Protein AF-A0A1F8MNW5-F1 (afdb_monomer)

Structure (mmCIF, N/CA/C/O backbone):
data_AF-A0A1F8MNW5-F1
#
_entry.id   AF-A0A1F8MNW5-F1
#
loop_
_atom_site.group_PDB
_atom_site.id
_atom_site.type_symbol
_atom_site.label_atom_id
_atom_site.label_alt_id
_atom_site.label_comp_id
_atom_site.label_asym_id
_atom_site.label_entity_id
_atom_site.label_seq_id
_atom_site.pdbx_PDB_ins_code
_atom_site.Cartn_x
_atom_site.Cartn_y
_atom_site.Cartn_z
_atom_site.occupancy
_atom_site.B_iso_or_equiv
_atom_site.auth_seq_id
_atom_site.auth_comp_id
_atom_site.auth_asym_id
_atom_site.auth_atom_id
_atom_site.pdbx_PDB_model_num
ATOM 1 N N . MET A 1 1 ? -1.582 20.948 -5.696 1.00 65.31 1 MET A N 1
ATOM 2 C CA . MET A 1 1 ? -1.689 20.991 -7.191 1.00 65.31 1 MET A CA 1
ATOM 3 C C . MET A 1 1 ? -1.897 19.571 -7.700 1.00 65.31 1 MET A C 1
ATOM 5 O O . MET A 1 1 ? -1.115 18.714 -7.323 1.00 65.31 1 MET A O 1
ATOM 9 N N . LYS A 1 2 ? -2.906 19.281 -8.537 1.00 85.94 2 LYS A N 1
ATOM 10 C CA . LYS A 1 2 ? -3.103 17.908 -9.048 1.00 85.94 2 LYS A CA 1
ATOM 11 C C . LYS A 1 2 ? -2.115 17.621 -10.188 1.00 85.94 2 LYS A C 1
ATOM 13 O O . LYS A 1 2 ? -2.108 18.361 -11.167 1.00 85.94 2 LYS A O 1
ATOM 18 N N . LEU A 1 3 ? -1.311 16.562 -10.068 1.00 95.12 3 LEU A N 1
ATOM 19 C CA . LEU A 1 3 ? -0.328 16.115 -11.078 1.00 95.12 3 LEU A CA 1
ATOM 20 C C . LEU A 1 3 ? -0.819 14.940 -11.934 1.00 95.12 3 LEU A C 1
ATOM 22 O O . LEU A 1 3 ? -0.305 14.699 -13.024 1.00 95.12 3 LEU A O 1
ATOM 26 N N . VAL A 1 4 ? -1.847 14.245 -11.462 1.00 93.62 4 VAL A N 1
ATOM 27 C CA . VAL A 1 4 ? -2.491 13.122 -12.145 1.00 93.62 4 VAL A CA 1
ATOM 28 C C . VAL A 1 4 ? -3.998 13.346 -12.236 1.00 93.62 4 VAL A C 1
ATOM 30 O O . VAL A 1 4 ? -4.555 14.272 -11.627 1.00 93.62 4 VAL A O 1
ATOM 33 N N . TYR A 1 5 ? -4.653 12.523 -13.041 1.00 90.81 5 TYR A N 1
ATOM 34 C CA . TYR A 1 5 ? -6.097 12.375 -13.067 1.00 90.81 5 TYR A CA 1
ATOM 35 C C . TYR A 1 5 ? -6.466 11.133 -12.262 1.00 90.81 5 TYR A C 1
ATOM 37 O O . TYR A 1 5 ? -6.054 10.028 -12.600 1.00 90.81 5 TYR A O 1
ATOM 45 N N . GLU A 1 6 ? -7.241 11.336 -11.207 1.00 89.81 6 GLU A N 1
ATOM 46 C CA . GLU A 1 6 ? -7.889 10.283 -10.431 1.00 89.81 6 GLU A CA 1
ATOM 47 C C . GLU A 1 6 ? -9.390 10.582 -10.430 1.00 89.81 6 GLU A C 1
ATOM 49 O O . GLU A 1 6 ? -9.777 11.757 -10.363 1.00 89.81 6 GLU A O 1
ATOM 54 N N . ASP A 1 7 ? -10.218 9.548 -10.569 1.00 85.75 7 ASP A N 1
ATOM 55 C CA . ASP A 1 7 ? -11.677 9.682 -10.481 1.00 85.75 7 ASP A CA 1
ATOM 56 C C . ASP A 1 7 ? -12.159 9.826 -9.025 1.00 85.75 7 ASP A C 1
ATOM 58 O O . ASP A 1 7 ? -11.360 9.894 -8.086 1.00 85.75 7 ASP A O 1
ATOM 62 N N . GLU A 1 8 ? -13.476 9.882 -8.806 1.00 84.44 8 GLU A N 1
ATOM 63 C CA . GLU A 1 8 ? -14.053 9.999 -7.462 1.00 84.44 8 GLU A CA 1
ATOM 64 C C . GLU A 1 8 ? -13.753 8.807 -6.535 1.00 84.44 8 GLU A C 1
ATOM 66 O O . GLU A 1 8 ? -13.985 8.883 -5.327 1.00 84.44 8 GLU A O 1
ATOM 71 N N . HIS A 1 9 ? -13.254 7.696 -7.076 1.00 80.94 9 HIS A N 1
ATOM 72 C CA . HIS A 1 9 ? -12.866 6.501 -6.331 1.00 80.94 9 HIS A CA 1
ATOM 73 C C . HIS A 1 9 ? -11.348 6.395 -6.139 1.00 80.94 9 HIS A C 1
ATOM 75 O O . HIS A 1 9 ? -10.866 5.438 -5.522 1.00 80.94 9 HIS A O 1
ATOM 81 N N . GLY A 1 10 ? -10.600 7.386 -6.627 1.00 84.31 10 GLY A N 1
ATOM 82 C CA . GLY A 1 10 ? -9.150 7.434 -6.540 1.00 84.31 10 GLY A CA 1
ATOM 83 C C . GLY A 1 10 ? -8.453 6.494 -7.515 1.00 84.31 10 GLY A C 1
ATOM 84 O O . GLY A 1 10 ? -7.280 6.194 -7.303 1.00 84.31 10 GLY A O 1
ATOM 85 N N . ALA A 1 11 ? -9.147 6.009 -8.550 1.00 83.50 11 ALA A N 1
ATOM 86 C CA . ALA A 1 11 ? -8.520 5.208 -9.590 1.00 83.50 11 ALA A CA 1
ATOM 87 C C . ALA A 1 11 ? -7.790 6.128 -10.570 1.00 83.50 11 ALA A C 1
ATOM 89 O O . ALA A 1 11 ? -8.351 7.102 -11.082 1.00 83.50 11 ALA A O 1
ATOM 90 N N . TYR A 1 12 ? -6.526 5.816 -10.839 1.00 87.38 12 TYR A N 1
ATOM 91 C CA . TYR A 1 12 ? -5.692 6.598 -11.740 1.00 87.38 12 TYR A CA 1
ATOM 92 C C . TYR A 1 12 ? -6.129 6.434 -13.201 1.00 87.38 12 TYR A C 1
ATOM 94 O O . TYR A 1 12 ? -6.392 5.335 -13.690 1.00 87.38 12 TYR A O 1
ATOM 102 N N . ARG A 1 13 ? -6.202 7.565 -13.905 1.00 86.31 13 ARG A N 1
ATOM 103 C CA . ARG A 1 13 ? -6.644 7.685 -15.303 1.00 86.31 13 ARG A CA 1
ATOM 104 C C . ARG A 1 13 ? -5.575 8.301 -16.215 1.00 86.31 13 ARG A C 1
ATOM 106 O O . ARG A 1 13 ? -5.850 8.532 -17.388 1.00 86.31 13 ARG A O 1
ATOM 113 N N . GLY A 1 14 ? -4.381 8.584 -15.691 1.00 90.12 14 GLY A N 1
ATOM 114 C CA . GLY A 1 14 ? -3.271 9.186 -16.434 1.00 90.12 14 GLY A CA 1
ATOM 115 C C . GLY A 1 14 ? -2.640 10.384 -15.720 1.00 90.12 14 GLY A C 1
ATOM 116 O O . GLY A 1 14 ? -3.088 10.826 -14.660 1.00 90.12 14 GLY A O 1
ATOM 117 N N . VAL A 1 15 ? -1.587 10.944 -16.311 1.00 94.31 15 VAL A N 1
ATOM 118 C CA . VAL A 1 15 ? -0.890 12.142 -15.806 1.00 94.31 15 VAL A CA 1
ATOM 119 C C . VAL A 1 15 ? -1.428 13.441 -16.419 1.00 94.31 15 VAL A C 1
ATOM 121 O O . VAL A 1 15 ? -2.002 13.441 -17.505 1.00 94.31 15 VAL A O 1
ATOM 124 N N . ARG A 1 16 ? -1.205 14.576 -15.747 1.00 95.56 16 ARG A N 1
ATOM 125 C CA . ARG A 1 16 ? -1.499 15.921 -16.275 1.00 95.56 16 ARG A CA 1
ATOM 126 C C . ARG A 1 16 ? -0.308 16.499 -17.037 1.00 95.56 16 ARG A C 1
ATOM 128 O O . ARG A 1 16 ? 0.841 16.153 -16.770 1.00 95.56 16 ARG A O 1
ATOM 135 N N . THR A 1 17 ? -0.574 17.475 -17.908 1.00 94.94 17 THR A N 1
ATOM 136 C CA . THR A 1 17 ? 0.458 18.203 -18.671 1.00 94.94 17 THR A CA 1
ATOM 137 C C . THR A 1 17 ? 1.554 18.789 -17.782 1.00 94.94 17 THR A C 1
ATOM 139 O O . THR A 1 17 ? 2.719 18.777 -18.160 1.00 94.94 17 THR A O 1
ATOM 142 N N . GLU A 1 18 ? 1.205 19.260 -16.582 1.00 96.00 18 GLU A N 1
ATOM 143 C CA . GLU A 1 18 ? 2.177 19.794 -15.622 1.00 96.00 18 GLU A CA 1
ATOM 144 C C . GLU A 1 18 ? 3.232 18.756 -15.217 1.00 96.00 18 GLU A C 1
ATOM 146 O O . GLU A 1 18 ? 4.423 19.054 -15.212 1.00 96.00 18 GLU A O 1
ATOM 151 N N . PHE A 1 19 ? 2.822 17.512 -14.961 1.00 96.38 19 PHE A N 1
ATOM 152 C CA . PHE A 1 19 ? 3.749 16.428 -14.639 1.00 96.38 19 PHE A CA 1
ATOM 153 C C . PHE A 1 19 ? 4.704 16.148 -15.813 1.00 96.38 19 PHE A C 1
ATOM 155 O O . PHE A 1 19 ? 5.916 16.023 -15.628 1.00 96.38 19 PHE A O 1
ATOM 162 N N . LEU A 1 20 ? 4.182 16.168 -17.044 1.00 96.56 20 LEU A N 1
ATOM 163 C CA . LEU A 1 20 ? 4.946 15.951 -18.281 1.00 96.56 20 LEU A CA 1
ATOM 164 C C . LEU A 1 20 ? 5.941 17.079 -18.624 1.00 96.56 20 LEU A C 1
ATOM 166 O O . LEU A 1 20 ? 6.821 16.907 -19.477 1.00 96.56 20 LEU A O 1
ATOM 170 N N . LYS A 1 21 ? 5.870 18.229 -17.940 1.00 95.06 21 LYS A N 1
ATOM 171 C CA . LYS A 1 21 ? 6.927 19.247 -18.032 1.00 95.06 21 LYS A CA 1
ATOM 172 C C . LYS A 1 21 ? 8.238 18.735 -17.439 1.00 95.06 21 LYS A C 1
ATOM 174 O O . LYS A 1 21 ? 9.291 18.981 -18.021 1.00 95.06 21 LYS A O 1
ATOM 179 N N . LYS A 1 22 ? 8.187 17.971 -16.341 1.00 95.94 22 LYS A N 1
ATOM 180 C CA . LYS A 1 22 ? 9.374 17.399 -15.675 1.00 95.94 22 LYS A CA 1
ATOM 181 C C . LYS A 1 22 ? 9.638 15.935 -16.017 1.00 95.94 22 LYS A C 1
ATOM 183 O O . LYS A 1 22 ? 10.769 15.491 -15.857 1.00 95.94 22 LYS A O 1
ATOM 188 N N . PHE A 1 23 ? 8.635 15.203 -16.492 1.00 97.62 23 PHE A N 1
ATOM 189 C CA . PHE A 1 23 ? 8.728 13.769 -16.763 1.00 97.62 23 PHE A CA 1
ATOM 190 C C . PHE A 1 23 ? 8.498 13.436 -18.237 1.00 97.62 23 PHE A C 1
ATOM 192 O O . PHE A 1 23 ? 7.798 14.145 -18.956 1.00 97.62 23 PHE A O 1
ATOM 199 N N . VAL A 1 24 ? 9.086 12.329 -18.680 1.00 97.19 24 VAL A N 1
ATOM 200 C CA . VAL A 1 24 ? 8.939 11.768 -20.023 1.00 97.19 24 VAL A CA 1
ATOM 201 C C . VAL A 1 24 ? 8.376 10.360 -19.899 1.00 97.19 24 VAL A C 1
ATOM 203 O O . VAL A 1 24 ? 8.868 9.559 -19.104 1.00 97.19 24 VAL A O 1
ATOM 206 N N . LEU A 1 25 ? 7.356 10.061 -20.701 1.00 97.12 25 LEU A N 1
ATOM 207 C CA . LEU A 1 25 ? 6.793 8.721 -20.809 1.00 97.12 25 LEU A CA 1
ATOM 208 C C . LEU A 1 25 ? 7.846 7.747 -21.362 1.00 97.12 25 LEU A C 1
ATOM 210 O O . LEU A 1 25 ? 8.494 8.032 -22.369 1.00 97.12 25 LEU A O 1
ATOM 214 N N . LYS A 1 26 ? 8.012 6.606 -20.696 1.00 96.12 26 LYS A N 1
ATOM 215 C CA . LYS A 1 26 ? 8.910 5.515 -21.100 1.00 96.12 26 LYS A CA 1
ATOM 216 C C . LYS A 1 26 ? 8.160 4.273 -21.549 1.00 96.12 26 LYS A C 1
ATOM 218 O O . LYS A 1 26 ? 8.645 3.574 -22.427 1.00 96.12 26 LYS A O 1
ATOM 223 N N . GLU A 1 27 ? 7.009 4.014 -20.945 1.00 94.38 27 GLU A N 1
ATOM 224 C CA . GLU A 1 27 ? 6.165 2.864 -21.247 1.00 94.38 27 GLU A CA 1
ATOM 225 C C . GLU A 1 27 ? 4.718 3.229 -20.933 1.00 94.38 27 GLU A C 1
ATOM 227 O O . GLU A 1 27 ? 4.453 3.836 -19.894 1.00 94.38 27 GLU A O 1
ATOM 232 N N . SER A 1 28 ? 3.797 2.863 -21.819 1.00 91.44 28 SER A N 1
ATOM 233 C CA . SER A 1 28 ? 2.359 2.975 -21.584 1.00 91.44 28 SER A CA 1
ATOM 234 C C . SER A 1 28 ? 1.685 1.776 -22.217 1.00 91.44 28 SER A C 1
ATOM 236 O O . SER A 1 28 ? 1.611 1.643 -23.439 1.00 91.44 28 SER A O 1
ATOM 238 N N . ASN A 1 29 ? 1.184 0.896 -21.360 1.00 86.94 29 ASN A N 1
ATOM 239 C CA . ASN A 1 29 ? 0.435 -0.268 -21.783 1.00 86.94 29 ASN A CA 1
ATOM 240 C C . ASN A 1 29 ? -0.802 -0.471 -20.884 1.00 86.94 29 ASN A C 1
ATOM 242 O O . ASN A 1 29 ? -1.035 0.271 -19.915 1.00 86.94 29 ASN A O 1
ATOM 246 N N . PRO A 1 30 ? -1.656 -1.459 -21.198 1.00 81.62 30 PRO A N 1
ATOM 247 C CA . PRO A 1 30 ? -2.862 -1.715 -20.421 1.00 81.62 30 PRO A CA 1
ATOM 248 C C . PRO A 1 30 ? -2.622 -2.115 -18.958 1.00 81.62 30 PRO A C 1
ATOM 250 O O . PRO A 1 30 ? -3.578 -2.080 -18.193 1.00 81.62 30 PRO A O 1
ATOM 253 N N . ASN A 1 31 ? -1.391 -2.454 -18.560 1.00 82.38 31 ASN A N 1
ATOM 254 C CA . ASN A 1 31 ? -1.056 -3.000 -17.240 1.00 82.38 31 ASN A CA 1
ATOM 255 C C . ASN A 1 31 ? -0.278 -2.016 -16.360 1.00 82.38 31 ASN A C 1
ATOM 257 O O . ASN A 1 31 ? -0.372 -2.081 -15.139 1.00 82.38 31 ASN A O 1
ATOM 261 N N . PHE A 1 32 ? 0.499 -1.105 -16.941 1.00 88.69 32 PHE A N 1
ATOM 262 C CA . PHE A 1 32 ? 1.210 -0.072 -16.189 1.00 88.69 32 PHE A CA 1
ATOM 263 C C . PHE A 1 32 ? 1.704 1.054 -17.099 1.00 88.69 32 PHE A C 1
ATOM 265 O O . PHE A 1 32 ? 1.786 0.907 -18.320 1.00 88.69 32 PHE A O 1
ATOM 272 N N . GLU A 1 33 ? 2.059 2.174 -16.476 1.00 92.94 33 GLU A N 1
ATOM 273 C CA . GLU A 1 33 ? 2.733 3.296 -17.121 1.00 92.94 33 GLU A CA 1
ATOM 274 C C . GLU A 1 33 ? 4.013 3.646 -16.358 1.00 92.94 33 GLU A C 1
ATOM 276 O O . GLU A 1 33 ? 4.044 3.608 -15.124 1.00 92.94 33 GLU A O 1
ATOM 281 N N . VAL A 1 34 ? 5.072 3.983 -17.095 1.00 95.75 34 VAL A N 1
ATOM 282 C CA . VAL A 1 34 ? 6.379 4.364 -16.546 1.00 95.75 34 VAL A CA 1
ATOM 283 C C . VAL A 1 34 ? 6.764 5.731 -17.067 1.00 95.75 34 VAL A C 1
ATOM 285 O O . VAL A 1 34 ? 6.771 5.974 -18.275 1.00 95.75 34 VAL A O 1
ATOM 288 N N . TYR A 1 35 ? 7.169 6.598 -16.150 1.00 97.38 35 TYR A N 1
ATOM 289 C CA . TYR A 1 35 ? 7.650 7.933 -16.450 1.00 97.38 35 TYR A CA 1
ATOM 290 C C . TYR A 1 35 ? 8.993 8.154 -15.768 1.00 97.38 35 TYR A C 1
ATOM 292 O O . TYR A 1 35 ? 9.122 7.947 -14.563 1.00 97.38 35 TYR A O 1
ATOM 300 N N . ASP A 1 36 ? 9.977 8.626 -16.524 1.00 97.06 36 ASP A N 1
ATOM 301 C CA . ASP A 1 36 ? 11.261 9.056 -15.973 1.00 97.06 36 ASP A CA 1
ATOM 302 C C . ASP A 1 36 ? 11.316 10.577 -15.927 1.00 97.06 36 ASP A C 1
ATOM 304 O O . ASP A 1 36 ? 10.907 11.252 -16.875 1.00 97.06 36 ASP A O 1
ATOM 308 N N . ALA A 1 37 ? 11.845 11.124 -14.839 1.00 96.62 37 ALA A N 1
ATOM 309 C CA . ALA A 1 37 ? 12.160 12.540 -14.777 1.00 96.62 37 ALA A CA 1
ATOM 310 C C . ALA A 1 37 ? 13.214 12.888 -15.838 1.00 96.62 37 ALA A C 1
ATOM 312 O O . ALA A 1 37 ? 14.096 12.087 -16.153 1.00 96.62 37 ALA A O 1
ATOM 313 N N . ARG A 1 38 ? 13.135 14.097 -16.397 1.00 95.19 38 ARG A N 1
ATOM 314 C CA . ARG A 1 38 ? 14.063 14.588 -17.431 1.00 95.19 38 ARG A CA 1
ATOM 315 C C . ARG A 1 38 ? 15.505 14.690 -16.937 1.00 95.19 38 ARG A C 1
ATOM 317 O O . ARG A 1 38 ? 16.422 14.557 -17.736 1.00 95.19 38 ARG A O 1
ATOM 324 N N . ASP A 1 39 ? 15.693 14.901 -15.639 1.00 92.88 39 ASP A N 1
ATOM 325 C CA . ASP A 1 39 ? 16.996 14.883 -14.966 1.00 92.88 39 ASP A CA 1
ATOM 326 C C . ASP A 1 39 ? 17.480 13.462 -14.617 1.00 92.88 39 ASP A C 1
ATOM 328 O O . ASP A 1 39 ? 18.552 13.291 -14.043 1.00 92.88 39 ASP A O 1
ATOM 332 N N . ASN A 1 40 ? 16.687 12.445 -14.969 1.00 90.69 40 ASN A N 1
ATOM 333 C CA . ASN A 1 40 ? 16.920 11.030 -14.722 1.00 90.69 40 ASN A CA 1
ATOM 334 C C . ASN A 1 40 ? 17.024 10.636 -13.236 1.00 90.69 40 ASN A C 1
ATOM 336 O O . ASN A 1 40 ? 17.480 9.532 -12.958 1.00 90.69 40 ASN A O 1
ATOM 340 N N . ASN A 1 41 ? 16.590 11.479 -12.288 1.00 92.88 41 ASN A N 1
ATOM 341 C CA . ASN A 1 41 ? 16.709 11.204 -10.845 1.00 92.88 41 ASN A CA 1
ATOM 342 C C . ASN A 1 41 ? 15.552 10.380 -10.275 1.00 92.88 41 ASN A C 1
ATOM 344 O O . ASN A 1 41 ? 15.714 9.637 -9.304 1.00 92.88 41 ASN A O 1
ATOM 348 N N . ASN A 1 42 ? 14.369 10.529 -10.866 1.00 96.12 42 ASN A N 1
ATOM 349 C CA . ASN A 1 42 ? 13.140 9.916 -10.386 1.00 96.12 42 ASN A CA 1
ATOM 350 C C . ASN A 1 42 ? 12.508 9.054 -11.471 1.00 96.12 42 ASN A C 1
ATOM 352 O O . ASN A 1 42 ? 12.514 9.409 -12.651 1.00 96.12 42 ASN A O 1
ATOM 356 N N . ARG A 1 43 ? 11.891 7.957 -11.042 1.00 97.25 43 ARG A N 1
ATOM 357 C CA . ARG A 1 43 ? 10.977 7.154 -11.846 1.00 97.25 43 ARG A CA 1
ATOM 358 C C . ARG A 1 43 ? 9.640 7.075 -11.130 1.00 97.25 43 ARG A C 1
ATOM 360 O O . ARG A 1 43 ? 9.601 6.760 -9.948 1.00 97.25 43 ARG A O 1
ATOM 367 N N . PHE A 1 44 ? 8.561 7.343 -11.848 1.00 96.81 44 PHE A N 1
ATOM 368 C CA . PHE A 1 44 ? 7.196 7.122 -11.391 1.00 96.81 44 PHE A CA 1
ATOM 369 C C . PHE A 1 44 ? 6.605 5.945 -12.167 1.00 96.81 44 PHE A C 1
ATOM 371 O O . PHE A 1 44 ? 6.662 5.926 -13.398 1.00 96.81 44 PHE A O 1
ATOM 378 N N . ILE A 1 45 ? 6.070 4.959 -11.448 1.00 94.75 45 ILE A N 1
ATOM 379 C CA . ILE A 1 45 ? 5.422 3.781 -12.023 1.00 94.75 45 ILE A CA 1
ATOM 380 C C . ILE A 1 45 ? 4.007 3.670 -11.461 1.00 94.75 45 ILE A C 1
ATOM 382 O O . ILE A 1 45 ? 3.831 3.383 -10.275 1.00 94.75 45 ILE A O 1
ATOM 386 N N . ALA A 1 46 ? 3.012 3.845 -12.327 1.00 91.38 46 ALA A N 1
ATOM 387 C CA . ALA A 1 46 ? 1.610 3.599 -12.013 1.00 91.38 46 ALA A CA 1
ATOM 388 C C . ALA A 1 46 ? 1.222 2.214 -12.531 1.00 91.38 46 ALA A C 1
ATOM 390 O O . ALA A 1 46 ? 1.046 2.013 -13.733 1.00 91.38 46 ALA A O 1
ATOM 391 N N . ALA A 1 47 ? 1.096 1.249 -11.628 1.00 86.75 47 ALA A N 1
ATOM 392 C CA . ALA A 1 47 ? 0.748 -0.122 -11.969 1.00 86.75 47 ALA A CA 1
ATOM 393 C C . ALA A 1 47 ? -0.765 -0.316 -11.862 1.00 86.75 47 ALA A C 1
ATOM 395 O O . ALA A 1 47 ? -1.323 -0.082 -10.791 1.00 86.75 47 ALA A O 1
ATOM 396 N N . LYS A 1 48 ? -1.422 -0.732 -12.952 1.00 77.69 48 LYS A N 1
ATOM 397 C CA . LYS A 1 48 ? -2.847 -1.109 -12.989 1.00 77.69 48 LYS A CA 1
ATOM 398 C C . LYS A 1 48 ? -2.978 -2.476 -12.314 1.00 77.69 48 LYS A C 1
ATOM 400 O O . LYS A 1 48 ? -3.078 -3.523 -12.949 1.00 77.69 48 LYS A O 1
ATOM 405 N N . CYS A 1 49 ? -2.855 -2.456 -10.996 1.00 63.59 49 CYS A N 1
ATOM 406 C CA . CYS A 1 49 ? -2.851 -3.616 -10.129 1.00 63.59 49 CYS A CA 1
ATOM 407 C C . CYS A 1 49 ? -4.268 -3.872 -9.644 1.00 63.59 49 CYS A C 1
ATOM 409 O O . CYS A 1 49 ? -4.789 -3.117 -8.825 1.00 63.59 49 CYS A O 1
ATOM 411 N N . SER A 1 50 ? -4.874 -4.970 -10.075 1.00 54.91 50 SER A N 1
ATOM 412 C CA . SER A 1 50 ? -6.142 -5.400 -9.504 1.00 54.91 50 SER A CA 1
ATOM 413 C C . SER A 1 50 ? -5.914 -6.665 -8.675 1.00 54.91 50 SER A C 1
ATOM 415 O O . SER A 1 50 ? -5.474 -7.697 -9.181 1.00 54.91 50 SER A O 1
ATOM 417 N N . ARG A 1 51 ? -6.195 -6.586 -7.361 1.00 54.03 51 ARG A N 1
ATOM 418 C CA . ARG A 1 51 ? -6.250 -7.757 -6.447 1.00 54.03 51 ARG A CA 1
ATOM 419 C C . ARG A 1 51 ? -7.446 -8.669 -6.755 1.00 54.03 51 ARG A C 1
ATOM 421 O O . ARG A 1 51 ? -7.649 -9.693 -6.109 1.00 54.03 51 ARG A O 1
ATOM 428 N N . ILE A 1 52 ? -8.256 -8.244 -7.711 1.00 57.06 52 ILE A N 1
ATOM 429 C CA . ILE A 1 52 ? -9.435 -8.878 -8.262 1.00 57.06 52 ILE A CA 1
ATOM 430 C C . ILE A 1 52 ? -9.138 -8.899 -9.759 1.00 57.06 52 ILE A C 1
ATOM 432 O O . ILE A 1 52 ? -8.859 -7.844 -10.289 1.00 57.06 52 ILE A O 1
ATOM 436 N N . PRO A 1 53 ? -9.096 -10.024 -10.470 1.00 52.09 53 PRO A N 1
ATOM 437 C CA . PRO A 1 53 ? -8.713 -9.972 -11.875 1.00 52.09 53 PRO A CA 1
ATOM 438 C C . PRO A 1 53 ? -9.676 -9.064 -12.659 1.00 52.09 53 PRO A C 1
ATOM 440 O O . PRO A 1 53 ? -10.860 -9.370 -12.757 1.00 52.09 53 PRO A O 1
ATOM 443 N N . ASP A 1 54 ? -9.139 -7.990 -13.245 1.00 52.25 54 ASP A N 1
ATOM 444 C CA . ASP A 1 54 ? -9.760 -7.238 -14.348 1.00 52.25 54 ASP A CA 1
ATOM 445 C C . ASP A 1 54 ? -9.651 -8.044 -15.669 1.00 52.25 54 ASP A C 1
ATOM 447 O O . ASP A 1 54 ? -9.981 -7.544 -16.744 1.00 52.25 54 ASP A O 1
ATOM 451 N N . ASP A 1 55 ? -9.178 -9.299 -15.590 1.00 53.12 55 ASP A N 1
ATOM 452 C CA . ASP A 1 55 ? -8.906 -10.249 -16.681 1.00 53.12 55 ASP A CA 1
ATOM 453 C C . ASP A 1 55 ? -10.167 -10.664 -17.479 1.00 53.12 55 ASP A C 1
ATOM 455 O O . ASP A 1 55 ? -10.131 -11.628 -18.245 1.00 53.12 55 ASP A O 1
ATOM 459 N N . GLU A 1 56 ? -11.298 -9.982 -17.305 1.00 48.84 56 GLU A N 1
ATOM 460 C CA . GLU A 1 56 ? -12.528 -10.249 -18.057 1.00 48.84 56 GLU A CA 1
ATOM 461 C C . GLU A 1 56 ? -12.442 -9.744 -19.509 1.00 48.84 56 GLU A C 1
ATOM 463 O O . GLU A 1 56 ? -13.167 -10.245 -20.366 1.00 48.84 56 GLU A O 1
ATOM 468 N N . ASP A 1 57 ? -11.493 -8.849 -19.824 1.00 56.34 57 ASP A N 1
ATOM 469 C CA 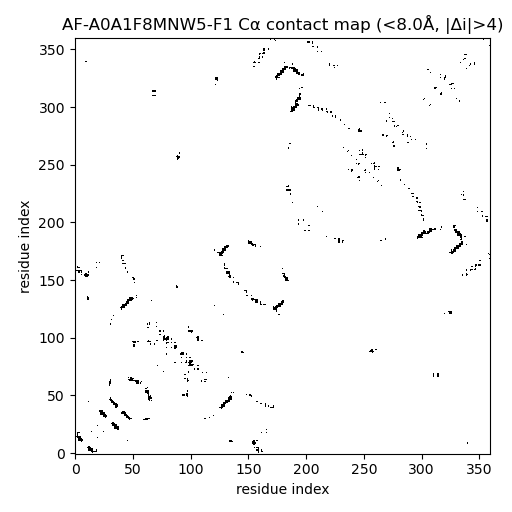. ASP A 1 57 ? -11.187 -8.425 -21.197 1.00 56.34 57 ASP A CA 1
ATOM 470 C C . ASP A 1 57 ? -9.790 -8.890 -21.654 1.00 56.34 57 ASP A C 1
ATOM 472 O O . ASP A 1 57 ? -8.834 -8.120 -21.802 1.00 56.34 57 ASP A O 1
ATOM 476 N N . LEU A 1 58 ? -9.678 -10.200 -21.902 1.00 56.81 58 LEU A N 1
ATOM 477 C CA . LEU A 1 58 ? -8.483 -10.815 -22.494 1.00 56.81 58 LEU A CA 1
ATOM 478 C C . LEU A 1 58 ? -8.152 -10.250 -23.890 1.00 56.81 58 LEU A C 1
ATOM 480 O O . LEU A 1 58 ? -6.997 -10.335 -24.315 1.00 56.81 58 LEU A O 1
ATOM 484 N N . ALA A 1 59 ? -9.135 -9.680 -24.601 1.00 57.19 59 ALA A N 1
ATOM 485 C CA . ALA A 1 59 ? -8.943 -9.079 -25.920 1.00 57.19 59 ALA A CA 1
ATOM 486 C C . ALA A 1 59 ? -8.216 -7.726 -25.827 1.00 57.19 59 ALA A C 1
ATOM 488 O O . ALA A 1 59 ? -7.379 -7.426 -26.677 1.00 57.19 59 ALA A O 1
ATOM 489 N N . ALA A 1 60 ? -8.444 -6.962 -24.755 1.00 60.81 60 ALA A N 1
ATOM 490 C CA . ALA A 1 60 ? -7.711 -5.734 -24.447 1.00 60.81 60 ALA A CA 1
ATOM 491 C C . ALA A 1 60 ? -6.308 -5.967 -23.848 1.00 60.81 60 ALA A C 1
ATOM 493 O O . ALA A 1 60 ? -5.586 -5.002 -23.587 1.00 60.81 60 ALA A O 1
ATOM 494 N N . GLY A 1 61 ? -5.904 -7.224 -23.615 1.00 58.84 61 GLY A N 1
ATOM 495 C CA . GLY A 1 61 ? -4.563 -7.572 -23.129 1.00 58.84 61 GLY A CA 1
ATOM 496 C C . GLY A 1 61 ? -4.263 -7.101 -21.703 1.00 58.84 61 GLY A C 1
ATOM 497 O O . GLY A 1 61 ? -3.093 -6.901 -21.363 1.00 58.84 61 GLY A O 1
ATOM 498 N N . ARG A 1 62 ? -5.305 -6.907 -20.885 1.00 67.19 62 ARG A N 1
ATOM 499 C CA . ARG A 1 62 ? -5.175 -6.570 -19.464 1.00 67.19 62 ARG A CA 1
ATOM 500 C C . ARG A 1 62 ? -4.877 -7.836 -18.672 1.00 67.19 62 ARG A C 1
ATOM 502 O O . ARG A 1 62 ? -5.662 -8.779 -18.675 1.00 67.19 62 ARG A O 1
ATOM 509 N N . TYR A 1 63 ? -3.729 -7.841 -18.016 1.00 71.00 63 TYR A N 1
ATOM 510 C CA . TYR A 1 63 ? -3.292 -8.880 -17.102 1.00 71.00 63 TYR A CA 1
ATOM 511 C C . TYR A 1 63 ? -2.980 -8.205 -15.773 1.00 71.00 63 TYR A C 1
ATOM 513 O O . TYR A 1 63 ? -2.099 -7.345 -15.709 1.00 71.00 63 TYR A O 1
ATOM 521 N N . GLY A 1 64 ? -3.701 -8.579 -14.716 1.00 64.25 64 GLY A N 1
ATOM 522 C CA . GLY A 1 64 ? -3.440 -8.023 -13.391 1.00 64.25 64 GLY A CA 1
ATOM 523 C C . GLY A 1 64 ? -1.974 -8.204 -12.973 1.00 64.25 64 GLY A C 1
ATOM 524 O O . GLY A 1 64 ? -1.394 -9.277 -13.137 1.00 64.25 64 GLY A O 1
ATOM 525 N N . ILE A 1 65 ? -1.376 -7.157 -12.403 1.00 69.50 65 ILE A N 1
ATOM 526 C CA . ILE A 1 65 ? -0.102 -7.238 -11.679 1.00 69.50 65 ILE A CA 1
ATOM 527 C C . ILE A 1 65 ? -0.429 -7.188 -10.186 1.00 69.50 65 ILE A C 1
ATOM 529 O O . ILE A 1 65 ? -1.143 -6.294 -9.741 1.00 69.50 65 ILE A O 1
ATOM 533 N N . ASP A 1 66 ? 0.086 -8.128 -9.391 1.00 71.38 66 ASP A N 1
ATOM 534 C CA . ASP A 1 66 ? 0.138 -7.956 -7.935 1.00 71.38 66 ASP A CA 1
ATOM 535 C C . ASP A 1 66 ? 1.563 -7.540 -7.555 1.00 71.38 66 ASP A C 1
ATOM 537 O O . ASP A 1 66 ? 2.491 -8.352 -7.562 1.00 71.38 66 ASP A O 1
ATOM 541 N N . PHE A 1 67 ? 1.712 -6.249 -7.240 1.00 67.00 67 PHE A N 1
ATOM 542 C CA . PHE A 1 67 ? 2.965 -5.582 -6.876 1.00 67.00 67 PHE A CA 1
ATOM 543 C C . PHE A 1 67 ? 3.711 -6.243 -5.695 1.00 67.00 67 PHE A C 1
ATOM 545 O O . PHE A 1 67 ? 4.908 -6.028 -5.508 1.00 67.00 67 PHE A O 1
ATOM 552 N N . ASN A 1 68 ? 3.030 -7.092 -4.920 1.00 71.81 68 ASN A N 1
ATOM 553 C CA . ASN A 1 68 ? 3.567 -7.750 -3.734 1.00 71.81 68 ASN A CA 1
ATOM 554 C C . ASN A 1 68 ? 3.685 -9.281 -3.887 1.00 71.81 68 ASN A C 1
ATOM 556 O O . ASN A 1 68 ? 3.646 -10.026 -2.891 1.00 71.81 68 ASN A O 1
ATOM 560 N N . ARG A 1 69 ? 3.820 -9.780 -5.126 1.00 75.62 69 ARG A N 1
ATOM 561 C CA . ARG A 1 69 ? 3.900 -11.221 -5.413 1.00 75.62 69 ARG A CA 1
ATOM 562 C C . ARG A 1 69 ? 5.054 -11.616 -6.323 1.00 75.62 69 ARG A C 1
ATOM 564 O O . ARG A 1 69 ? 5.324 -11.004 -7.352 1.00 75.62 69 ARG A O 1
ATOM 571 N N . ALA A 1 70 ? 5.687 -12.725 -5.940 1.00 79.00 70 ALA A N 1
ATOM 572 C CA . ALA A 1 70 ? 6.597 -13.458 -6.805 1.00 79.00 70 ALA A CA 1
ATOM 573 C C . ALA A 1 70 ? 5.855 -13.962 -8.043 1.00 79.00 70 ALA A C 1
ATOM 575 O O . ALA A 1 70 ? 4.692 -14.362 -7.952 1.00 79.00 70 ALA A O 1
ATOM 576 N N . LYS A 1 71 ? 6.568 -14.048 -9.164 1.00 86.00 71 LYS A N 1
ATOM 577 C CA . LYS A 1 71 ? 6.100 -14.802 -10.324 1.00 86.00 71 LYS A CA 1
ATOM 578 C C . LYS A 1 71 ? 5.955 -16.287 -9.937 1.00 86.00 71 LYS A C 1
ATOM 580 O O . LYS A 1 71 ? 6.967 -16.903 -9.591 1.00 86.00 71 LYS A O 1
ATOM 585 N N . PRO A 1 72 ? 4.753 -16.883 -9.997 1.00 85.50 72 PRO A N 1
ATOM 586 C CA . PRO A 1 72 ? 4.575 -18.300 -9.708 1.00 85.50 72 PRO A CA 1
ATOM 587 C C . PRO A 1 72 ? 5.107 -19.170 -10.849 1.00 85.50 72 PRO A C 1
ATOM 589 O O . PRO A 1 72 ? 5.291 -18.722 -11.986 1.00 85.50 72 PRO A O 1
ATOM 592 N N . THR A 1 73 ? 5.303 -20.452 -10.569 1.00 90.62 73 THR A N 1
ATOM 593 C CA . THR A 1 73 ? 5.517 -21.473 -11.597 1.00 90.62 73 THR A CA 1
ATOM 594 C C . THR A 1 73 ? 4.247 -21.691 -12.426 1.00 90.62 73 THR A C 1
ATOM 596 O O . THR A 1 73 ? 3.128 -21.409 -11.994 1.00 90.62 73 THR A O 1
ATOM 599 N N . PHE A 1 74 ? 4.397 -22.270 -13.620 1.00 92.19 74 PHE A N 1
ATOM 600 C CA . PHE A 1 74 ? 3.249 -22.632 -14.455 1.00 92.19 74 PHE A CA 1
ATOM 601 C C . PHE A 1 74 ? 2.279 -23.599 -13.748 1.00 92.19 74 PHE A C 1
ATOM 603 O O . PHE A 1 74 ? 1.065 -23.465 -13.871 1.00 92.19 74 PHE A O 1
ATOM 610 N N . GLN A 1 75 ? 2.798 -24.554 -12.969 1.00 92.44 75 GLN A N 1
ATOM 611 C CA . GLN A 1 75 ? 1.971 -25.522 -12.239 1.00 92.44 75 GLN A CA 1
ATOM 612 C C . GLN A 1 75 ? 1.149 -24.854 -11.130 1.00 92.44 75 GLN A C 1
ATOM 614 O O . GLN A 1 75 ? -0.013 -25.203 -10.930 1.00 92.44 75 GLN A O 1
ATOM 619 N N . GLU A 1 76 ? 1.726 -23.877 -10.430 1.00 89.12 76 GLU A N 1
ATOM 620 C CA . GLU A 1 76 ? 1.002 -23.065 -9.450 1.00 89.12 76 GLU A CA 1
ATOM 621 C C . GLU A 1 76 ? -0.085 -22.225 -10.123 1.00 89.12 76 GLU A C 1
ATOM 623 O O . GLU A 1 76 ? -1.227 -22.261 -9.678 1.00 89.12 76 GLU A O 1
ATOM 628 N N . ALA A 1 77 ? 0.223 -21.568 -11.246 1.00 88.00 77 ALA A N 1
ATOM 629 C CA . ALA A 1 77 ? -0.745 -20.791 -12.022 1.00 88.00 77 ALA A CA 1
ATOM 630 C C . ALA A 1 77 ? -1.953 -21.626 -12.500 1.00 88.00 77 ALA A C 1
ATOM 632 O O . ALA A 1 77 ? -3.097 -21.171 -12.401 1.00 88.00 77 ALA A O 1
ATOM 633 N N . LEU A 1 78 ? -1.721 -22.867 -12.954 1.00 88.44 78 LEU A N 1
ATOM 634 C CA . LEU A 1 78 ? -2.797 -23.808 -13.293 1.00 88.44 78 LEU A CA 1
ATOM 635 C C . LEU A 1 78 ? -3.650 -24.154 -12.066 1.00 88.44 78 LEU A C 1
ATOM 637 O O . LEU A 1 78 ? -4.880 -24.142 -12.131 1.00 88.44 78 LEU A O 1
ATOM 641 N N . ARG A 1 79 ? -3.010 -24.431 -10.922 1.00 86.25 79 ARG A N 1
ATOM 642 C CA . ARG A 1 79 ? -3.723 -24.710 -9.666 1.00 86.25 79 ARG A CA 1
ATOM 643 C C . ARG A 1 79 ? -4.563 -23.515 -9.232 1.00 86.25 79 ARG A C 1
ATOM 645 O O . ARG A 1 79 ? -5.715 -23.721 -8.862 1.00 86.25 79 ARG A O 1
ATOM 652 N N . TYR A 1 80 ? -4.028 -22.295 -9.333 1.00 82.94 80 TYR A N 1
ATOM 653 C CA . TYR A 1 80 ? -4.739 -21.047 -9.035 1.00 82.94 80 TYR A CA 1
ATOM 654 C C . TYR A 1 80 ? -6.050 -20.978 -9.810 1.00 82.94 80 TYR A C 1
ATOM 656 O O . TYR A 1 80 ? -7.087 -20.740 -9.197 1.00 82.94 80 TYR A O 1
ATOM 664 N N . LYS A 1 81 ? -6.029 -21.296 -11.114 1.00 78.31 81 LYS A N 1
ATOM 665 C CA . LYS A 1 81 ? -7.228 -21.309 -11.965 1.00 78.31 81 LYS A CA 1
ATOM 666 C C . LYS A 1 81 ? -8.288 -22.301 -11.488 1.00 78.31 81 LYS A C 1
ATOM 668 O O . LYS A 1 81 ? -9.458 -21.934 -11.414 1.00 78.31 81 LYS A O 1
ATOM 673 N N . VAL A 1 82 ? -7.887 -23.524 -11.138 1.00 80.62 82 VAL A N 1
ATOM 674 C CA . VAL A 1 82 ? -8.813 -24.568 -10.657 1.00 80.62 82 VAL A CA 1
ATOM 675 C C . VAL A 1 82 ? -9.464 -24.166 -9.338 1.00 80.62 82 VAL A C 1
ATOM 677 O O . VAL A 1 82 ? -10.651 -24.412 -9.127 1.00 80.62 82 VAL A O 1
ATOM 680 N N . VAL A 1 83 ? -8.701 -23.537 -8.443 1.00 73.94 83 VAL A N 1
ATOM 681 C CA . VAL A 1 83 ? -9.208 -23.189 -7.117 1.00 73.94 83 VAL A CA 1
ATOM 682 C C . VAL A 1 83 ? -9.911 -21.841 -7.062 1.00 73.94 83 VAL A C 1
ATOM 684 O O . VAL A 1 83 ? -10.453 -21.555 -6.007 1.00 73.94 83 VAL A O 1
ATOM 687 N N . LEU A 1 84 ? -9.956 -21.031 -8.133 1.00 69.38 84 LEU A N 1
ATOM 688 C CA . LEU A 1 84 ? -10.538 -19.675 -8.116 1.00 69.38 84 LEU A CA 1
ATOM 689 C C . LEU A 1 84 ? -11.891 -19.554 -7.383 1.00 69.38 84 LEU A C 1
ATOM 691 O O . LEU A 1 84 ? -12.022 -18.622 -6.589 1.00 69.38 84 LEU A O 1
ATOM 695 N N . PRO A 1 85 ? -12.857 -20.485 -7.537 1.00 64.94 85 PRO A N 1
ATOM 696 C CA . PRO A 1 85 ? -14.113 -20.417 -6.784 1.00 64.94 85 PRO A CA 1
ATOM 697 C C . PRO A 1 85 ? -13.928 -20.486 -5.257 1.00 64.94 85 PRO A C 1
ATOM 699 O O . PRO A 1 85 ? -14.683 -19.874 -4.515 1.00 64.94 85 PRO A O 1
ATOM 702 N N . ARG A 1 86 ? -12.900 -21.202 -4.783 1.00 64.38 86 ARG A N 1
ATOM 703 C CA . ARG A 1 86 ? -12.522 -21.337 -3.361 1.00 64.38 86 ARG A CA 1
ATOM 704 C C . ARG A 1 86 ? -11.370 -20.407 -2.962 1.00 64.38 86 ARG A C 1
ATOM 706 O O . ARG A 1 86 ? -11.106 -20.207 -1.782 1.00 64.38 86 ARG A O 1
ATOM 713 N N . ALA A 1 87 ? -10.668 -19.829 -3.936 1.00 63.41 87 ALA A N 1
ATOM 714 C CA . ALA A 1 87 ? -9.527 -18.948 -3.730 1.00 63.41 87 ALA A CA 1
ATOM 715 C C . ALA A 1 87 ? -9.928 -17.705 -2.941 1.00 63.41 87 ALA A C 1
ATOM 717 O O . ALA A 1 87 ? -9.141 -17.205 -2.152 1.00 63.41 87 ALA A O 1
ATOM 718 N N . LEU A 1 88 ? -11.166 -17.243 -3.107 1.00 62.50 88 LEU A N 1
ATOM 719 C CA . LEU A 1 88 ? -11.695 -16.083 -2.401 1.00 62.50 88 LEU A CA 1
ATOM 720 C C . LEU A 1 88 ? -11.952 -16.338 -0.901 1.00 62.50 88 LEU A C 1
ATOM 722 O O . LEU A 1 88 ? -11.973 -15.398 -0.113 1.00 62.50 88 LEU A O 1
ATOM 726 N N . GLU A 1 89 ? -12.020 -17.598 -0.462 1.00 66.19 89 GLU A N 1
ATOM 727 C CA . GLU A 1 89 ? -12.028 -17.963 0.966 1.00 66.19 89 GLU A CA 1
ATOM 728 C C . GLU A 1 89 ? -10.613 -17.941 1.577 1.00 66.19 89 GLU A C 1
ATOM 730 O O . GLU A 1 89 ? -10.431 -18.075 2.797 1.00 66.19 89 GLU A O 1
ATOM 735 N N . SER A 1 90 ? -9.577 -17.763 0.748 1.00 71.06 90 SER A N 1
ATOM 736 C CA . SER A 1 90 ? -8.191 -17.747 1.190 1.00 71.06 90 SER A CA 1
ATOM 737 C C . SER A 1 90 ? -7.359 -16.622 0.596 1.00 71.06 90 SER A C 1
ATOM 739 O O . SER A 1 90 ? -6.998 -16.613 -0.575 1.00 71.06 90 SER A O 1
ATOM 741 N N . LEU A 1 91 ? -6.937 -15.700 1.466 1.00 68.19 91 LEU A N 1
ATOM 742 C CA . LEU A 1 91 ? -6.169 -14.517 1.068 1.00 68.19 91 LEU A CA 1
ATOM 743 C C . LEU A 1 91 ? -4.883 -14.859 0.300 1.00 68.19 91 LEU A C 1
ATOM 745 O O . LEU A 1 91 ? -4.458 -14.090 -0.558 1.00 68.19 91 LEU A O 1
ATOM 749 N N . GLN A 1 92 ? -4.275 -16.015 0.586 1.00 69.44 92 GLN A N 1
ATOM 750 C CA . GLN A 1 92 ? -3.118 -16.490 -0.169 1.00 69.44 92 GLN A CA 1
ATOM 751 C C . GLN A 1 92 ? -3.452 -16.658 -1.653 1.00 69.44 92 GLN A C 1
ATOM 753 O O . GLN A 1 92 ? -2.636 -16.303 -2.493 1.00 69.44 92 GLN A O 1
ATOM 758 N N . TRP A 1 93 ? -4.633 -17.172 -1.988 1.00 68.06 93 TRP A N 1
ATOM 759 C CA . TRP A 1 93 ? -5.027 -17.415 -3.373 1.00 68.06 93 TRP A CA 1
ATOM 760 C C . TRP A 1 93 ? -5.644 -16.176 -4.028 1.00 68.06 93 TRP A C 1
ATOM 762 O O . TRP A 1 93 ? -5.382 -15.974 -5.208 1.00 68.06 93 TRP A O 1
ATOM 772 N N . ILE A 1 94 ? -6.348 -15.308 -3.281 1.00 66.69 94 ILE A N 1
ATOM 773 C CA . ILE A 1 94 ? -6.850 -14.005 -3.783 1.00 66.69 94 ILE A CA 1
ATOM 774 C C . ILE A 1 94 ? -5.725 -13.208 -4.438 1.00 66.69 94 ILE A C 1
ATOM 776 O O . ILE A 1 94 ? -5.808 -12.813 -5.594 1.00 66.69 94 ILE A O 1
ATOM 780 N N . SER A 1 95 ? -4.622 -13.027 -3.719 1.00 67.19 95 SER A N 1
ATOM 781 C CA . SER A 1 95 ? -3.487 -12.271 -4.244 1.00 67.19 95 SER A CA 1
ATOM 782 C C . SER A 1 95 ? -2.759 -12.968 -5.401 1.00 67.19 95 SER A C 1
ATOM 784 O O . SER A 1 95 ? -1.936 -12.372 -6.076 1.00 67.19 95 SER A O 1
ATOM 786 N N . ASN A 1 96 ? -3.027 -14.251 -5.629 1.00 71.12 96 ASN A N 1
ATOM 787 C CA . ASN A 1 96 ? -2.445 -15.017 -6.725 1.00 71.12 96 ASN A CA 1
ATOM 788 C C . ASN A 1 96 ? -3.385 -15.121 -7.939 1.00 71.12 96 ASN A C 1
ATOM 790 O O . ASN A 1 96 ? -3.002 -15.693 -8.960 1.00 71.12 96 ASN A O 1
ATOM 794 N N . MET A 1 97 ? -4.594 -14.549 -7.863 1.00 70.88 97 MET A N 1
ATOM 795 C CA . MET A 1 97 ? -5.565 -14.577 -8.962 1.00 70.88 97 MET A CA 1
ATOM 796 C C . MET A 1 97 ? -5.039 -13.892 -10.223 1.00 70.88 97 MET A C 1
ATOM 798 O O . MET A 1 97 ? -5.282 -14.396 -11.315 1.00 70.88 97 MET A O 1
ATOM 802 N N . ALA A 1 98 ? -4.248 -12.826 -10.069 1.00 72.62 98 ALA A N 1
ATOM 803 C CA . ALA A 1 98 ? -3.556 -12.138 -11.161 1.00 72.62 98 ALA A CA 1
ATOM 804 C C . ALA A 1 98 ? -2.746 -13.100 -12.057 1.00 72.62 98 ALA A C 1
ATOM 806 O O . ALA A 1 98 ? -2.647 -12.915 -13.267 1.00 72.62 98 ALA A O 1
ATOM 807 N N . PHE A 1 99 ? -2.236 -14.195 -11.483 1.00 78.06 99 PHE A N 1
ATOM 808 C CA . PHE A 1 99 ? -1.468 -15.220 -12.189 1.00 78.06 99 PHE A CA 1
ATOM 809 C C . PHE A 1 99 ? -2.227 -16.509 -12.489 1.00 78.06 99 PHE A C 1
ATOM 811 O O . PHE A 1 99 ? -1.647 -17.423 -13.075 1.00 78.06 99 PHE A O 1
ATOM 818 N N . ALA A 1 100 ? -3.499 -16.619 -12.106 1.00 81.50 100 ALA A N 1
ATOM 819 C CA . ALA A 1 100 ? -4.294 -17.791 -12.442 1.00 81.50 100 ALA A CA 1
ATOM 820 C C . ALA A 1 100 ? -4.395 -17.926 -13.963 1.00 81.50 100 ALA A C 1
ATOM 822 O O . ALA A 1 100 ? -4.863 -17.008 -14.627 1.00 81.50 100 ALA A O 1
ATOM 823 N N . ALA A 1 101 ? -3.957 -19.059 -14.509 1.00 85.00 101 ALA A N 1
ATOM 824 C CA . ALA A 1 101 ? -3.924 -19.285 -15.949 1.00 85.00 101 ALA A CA 1
ATOM 825 C C . ALA A 1 101 ? -4.517 -20.651 -16.288 1.00 85.00 101 ALA A C 1
ATOM 827 O O . ALA A 1 101 ? -4.253 -21.629 -15.594 1.00 85.00 101 ALA A O 1
ATOM 828 N N . ALA A 1 102 ? -5.311 -20.731 -17.356 1.00 86.31 102 ALA A N 1
ATOM 829 C CA . ALA A 1 102 ? -5.857 -21.992 -17.861 1.00 86.31 102 ALA A CA 1
ATOM 830 C C . ALA A 1 102 ? -4.900 -22.695 -18.836 1.00 86.31 102 ALA A C 1
ATOM 832 O O . ALA A 1 102 ? -4.981 -23.906 -19.030 1.00 86.31 102 ALA A O 1
ATOM 833 N N . THR A 1 103 ? -3.994 -21.940 -19.463 1.00 89.06 103 THR A N 1
ATOM 834 C CA . THR A 1 103 ? -3.092 -22.447 -20.503 1.00 89.06 103 THR A CA 1
ATOM 835 C C . THR A 1 103 ? -1.664 -21.948 -20.314 1.00 89.06 103 THR A C 1
ATOM 837 O O . THR A 1 103 ? -1.410 -20.933 -19.662 1.00 89.06 103 THR A O 1
ATOM 840 N N . ARG A 1 104 ? -0.704 -22.641 -20.940 1.00 92.56 104 ARG A N 1
ATOM 841 C CA . ARG A 1 104 ? 0.698 -22.198 -20.970 1.00 92.56 104 ARG A CA 1
ATOM 842 C C . ARG A 1 104 ? 0.863 -20.857 -21.680 1.00 92.56 104 ARG A C 1
ATOM 844 O O . ARG A 1 104 ? 1.692 -20.055 -21.268 1.00 92.56 104 ARG A O 1
ATOM 851 N N . GLN A 1 105 ? 0.071 -20.612 -22.722 1.00 91.00 105 GLN A N 1
ATOM 852 C CA . GLN A 1 105 ? 0.105 -19.357 -23.466 1.00 91.00 105 GLN A CA 1
ATOM 853 C C . GLN A 1 105 ? -0.319 -18.176 -22.586 1.00 91.00 105 GLN A C 1
ATOM 855 O O . GLN A 1 105 ? 0.387 -17.172 -22.544 1.00 91.00 105 GLN A O 1
ATOM 860 N N . GLU A 1 106 ? -1.422 -18.311 -21.846 1.00 86.19 106 GLU A N 1
ATOM 861 C CA . GLU A 1 106 ? -1.882 -17.290 -20.897 1.00 86.19 106 GLU A CA 1
ATOM 862 C C . GLU A 1 106 ? -0.837 -17.041 -19.800 1.00 86.19 106 GLU A C 1
ATOM 864 O O . GLU A 1 106 ? -0.475 -15.894 -19.543 1.00 86.19 106 GLU A O 1
ATOM 869 N N . TYR A 1 107 ? -0.277 -18.110 -19.221 1.00 88.88 107 TYR A N 1
ATOM 870 C CA . TYR A 1 107 ? 0.796 -18.002 -18.232 1.00 88.88 107 TYR A CA 1
ATOM 871 C C . TYR A 1 107 ? 2.018 -17.252 -18.772 1.00 88.88 107 TYR A C 1
ATOM 873 O O . TYR A 1 107 ? 2.553 -16.384 -18.084 1.00 88.88 107 TYR A O 1
ATOM 881 N N . ASN A 1 108 ? 2.462 -17.566 -19.993 1.00 90.62 108 ASN A N 1
ATOM 882 C CA . ASN A 1 108 ? 3.613 -16.903 -20.601 1.00 90.62 108 ASN A CA 1
ATOM 883 C C . ASN A 1 108 ? 3.340 -15.401 -20.795 1.00 90.62 108 ASN A C 1
ATOM 885 O O . ASN A 1 108 ? 4.207 -14.595 -20.483 1.00 90.62 108 ASN A O 1
ATOM 889 N N . ARG A 1 109 ? 2.131 -15.011 -21.230 1.00 87.00 109 ARG A N 1
ATOM 890 C CA . ARG A 1 109 ? 1.755 -13.592 -21.377 1.00 87.00 109 ARG A CA 1
ATOM 891 C C . ARG A 1 109 ? 1.758 -12.853 -20.035 1.00 87.00 109 ARG A C 1
ATOM 893 O O . ARG A 1 109 ? 2.405 -11.816 -19.922 1.00 87.00 109 ARG A O 1
ATOM 900 N N . LYS A 1 110 ? 1.117 -13.422 -19.007 1.00 86.06 110 LYS A N 1
ATOM 901 C CA . LYS A 1 110 ? 1.119 -12.882 -17.632 1.00 86.06 110 LYS A CA 1
ATOM 902 C C . LYS A 1 110 ? 2.539 -12.769 -17.067 1.00 86.06 110 LYS A C 1
ATOM 904 O O . LYS A 1 110 ? 2.901 -11.764 -16.462 1.00 86.06 110 LYS A O 1
ATOM 909 N N . SER A 1 111 ? 3.368 -13.778 -17.326 1.00 88.25 111 SER A N 1
ATOM 910 C CA . SER A 1 111 ? 4.778 -13.792 -16.927 1.00 88.25 111 SER A CA 1
ATOM 911 C C . SER A 1 111 ? 5.580 -12.684 -17.606 1.00 88.25 111 SER A C 1
ATOM 913 O O . SER A 1 111 ? 6.316 -11.987 -16.916 1.00 88.25 111 SER A O 1
ATOM 915 N N . SER A 1 112 ? 5.406 -12.470 -18.914 1.00 89.19 112 SER A N 1
ATOM 916 C CA . SER A 1 112 ? 6.090 -11.388 -19.632 1.00 89.19 112 SER A CA 1
ATOM 917 C C . SER A 1 112 ? 5.678 -10.004 -19.135 1.00 89.19 112 SER A C 1
ATOM 919 O O . SER A 1 112 ? 6.530 -9.128 -19.032 1.00 89.19 112 SER A O 1
ATOM 921 N N . VAL A 1 113 ? 4.405 -9.799 -18.775 1.00 87.19 113 VAL A N 1
ATOM 922 C CA . VAL A 1 113 ? 3.949 -8.535 -18.168 1.00 87.19 113 VAL A CA 1
ATOM 923 C C . VAL A 1 113 ? 4.637 -8.290 -16.825 1.00 87.19 113 VAL A C 1
ATOM 925 O O . VAL A 1 113 ? 5.131 -7.191 -16.587 1.00 87.19 113 VAL A O 1
ATOM 928 N N . TRP A 1 114 ? 4.723 -9.310 -15.969 1.00 88.06 114 TRP A N 1
ATOM 929 C CA . TRP A 1 114 ? 5.417 -9.210 -14.681 1.00 88.06 114 TRP A CA 1
ATOM 930 C C . TRP A 1 114 ? 6.912 -8.944 -14.844 1.00 88.06 114 TRP A C 1
ATOM 932 O O . TRP A 1 114 ? 7.455 -8.068 -14.179 1.00 88.06 114 TRP A O 1
ATOM 942 N N . GLU A 1 115 ? 7.579 -9.665 -15.746 1.00 89.50 115 GLU A N 1
ATOM 943 C CA . GLU A 1 115 ? 9.006 -9.468 -16.026 1.00 89.50 115 GLU A CA 1
ATOM 944 C C . GLU A 1 115 ? 9.272 -8.065 -16.568 1.00 89.50 115 GLU A C 1
ATOM 946 O O . GLU A 1 115 ? 10.174 -7.384 -16.084 1.00 89.50 115 GLU A O 1
ATOM 951 N N . SER A 1 116 ? 8.446 -7.606 -17.512 1.00 90.75 116 SER A N 1
ATOM 952 C CA . SER A 1 116 ? 8.522 -6.251 -18.055 1.00 90.75 116 SER A CA 1
ATOM 953 C C . SER A 1 116 ? 8.334 -5.206 -16.954 1.00 90.75 116 SER A C 1
ATOM 955 O O . SER A 1 116 ? 9.193 -4.344 -16.784 1.00 90.75 116 SER A O 1
ATOM 957 N N . PHE A 1 117 ? 7.290 -5.330 -16.132 1.00 90.44 117 PHE A N 1
ATOM 958 C CA . PHE A 1 117 ? 7.035 -4.433 -15.007 1.00 90.44 117 PHE A CA 1
ATOM 959 C C . PHE A 1 117 ? 8.229 -4.334 -14.046 1.00 90.44 117 PHE A C 1
ATOM 961 O O . PHE A 1 117 ? 8.735 -3.242 -13.775 1.00 90.44 117 PHE A O 1
ATOM 968 N N . TYR A 1 118 ? 8.724 -5.476 -13.566 1.00 89.75 118 TYR A N 1
ATOM 969 C CA . TYR A 1 118 ? 9.826 -5.506 -12.611 1.00 89.75 118 TYR A CA 1
ATOM 970 C C . TYR A 1 118 ? 11.163 -5.097 -13.231 1.00 89.75 118 TYR A C 1
ATOM 972 O O . TYR A 1 118 ? 12.017 -4.607 -12.500 1.00 89.75 118 TYR A O 1
ATOM 980 N N . SER A 1 119 ? 11.343 -5.185 -14.552 1.00 91.12 119 SER A N 1
ATOM 981 C CA . SER A 1 119 ? 12.544 -4.657 -15.218 1.00 91.12 119 SER A CA 1
ATOM 982 C C . SER A 1 119 ? 12.693 -3.133 -15.066 1.00 91.12 119 SER A C 1
ATOM 984 O O . SER A 1 119 ? 13.804 -2.609 -15.034 1.00 91.12 119 SER A O 1
ATOM 986 N N . TYR A 1 120 ? 11.591 -2.395 -14.876 1.00 92.81 120 TYR A N 1
ATOM 987 C CA . TYR A 1 120 ? 11.652 -0.964 -14.564 1.00 92.81 120 TYR A CA 1
ATOM 988 C C . TYR A 1 120 ? 12.015 -0.677 -13.102 1.00 92.81 120 TYR A C 1
ATOM 990 O O . TYR A 1 120 ? 12.442 0.441 -12.790 1.00 92.81 120 TYR A O 1
ATOM 998 N N . ILE A 1 121 ? 11.891 -1.667 -12.220 1.00 91.25 121 ILE A N 1
ATOM 999 C CA . ILE A 1 121 ? 12.258 -1.580 -10.805 1.00 91.25 121 ILE A CA 1
ATOM 1000 C C . ILE A 1 121 ? 13.706 -2.046 -10.618 1.00 91.25 121 ILE A C 1
ATOM 1002 O O . ILE A 1 121 ? 14.530 -1.303 -10.084 1.00 91.25 121 ILE A O 1
ATOM 1006 N N . TRP A 1 122 ? 14.042 -3.221 -11.145 1.00 88.19 122 TRP A N 1
ATOM 1007 C CA . TRP A 1 122 ? 15.372 -3.824 -11.116 1.00 88.19 122 TRP A CA 1
ATOM 1008 C C . TRP A 1 122 ? 16.217 -3.288 -12.270 1.00 88.19 122 TRP A C 1
ATOM 1010 O O . TRP A 1 122 ? 16.123 -3.750 -13.402 1.00 88.19 122 TRP A O 1
ATOM 1020 N N . GLY A 1 123 ? 17.042 -2.287 -11.989 1.00 81.50 123 GLY A N 1
ATOM 1021 C CA . GLY A 1 123 ? 17.901 -1.662 -12.989 1.00 81.50 123 GLY A CA 1
ATOM 1022 C C . GLY A 1 123 ? 19.180 -1.146 -12.352 1.00 81.50 123 GLY A C 1
ATOM 1023 O O . GLY A 1 123 ? 19.290 -1.091 -11.134 1.00 81.50 123 GLY A O 1
ATOM 1024 N N . SER A 1 124 ? 20.152 -0.759 -13.170 1.00 78.56 124 SER A N 1
ATOM 1025 C CA . SER A 1 124 ? 21.459 -0.299 -12.685 1.00 78.56 124 SER A CA 1
ATOM 1026 C C . SER A 1 124 ? 21.548 1.218 -12.487 1.00 78.56 124 SER A C 1
ATOM 1028 O O . SER A 1 124 ? 22.446 1.701 -11.804 1.00 78.56 124 SER A O 1
ATOM 1030 N N . GLU A 1 125 ? 20.628 1.995 -13.063 1.00 88.62 125 GLU A N 1
ATOM 1031 C CA . GLU A 1 125 ? 20.661 3.457 -12.955 1.00 88.62 125 GLU A CA 1
ATOM 1032 C C . GLU A 1 125 ? 20.288 3.932 -11.543 1.00 88.62 125 GLU A C 1
ATOM 1034 O O . GLU A 1 125 ? 19.294 3.480 -10.966 1.00 88.62 125 GLU A O 1
ATOM 1039 N N . LEU A 1 126 ? 21.037 4.892 -10.997 1.00 91.19 126 LEU A N 1
ATOM 1040 C CA . LEU A 1 126 ? 20.716 5.508 -9.709 1.00 91.19 126 LEU A CA 1
ATOM 1041 C C . LEU A 1 126 ? 19.442 6.346 -9.835 1.00 91.19 126 LEU A C 1
ATOM 1043 O O . LEU A 1 126 ? 19.439 7.377 -10.504 1.00 91.19 126 LEU A O 1
ATOM 1047 N N . LYS A 1 127 ? 18.357 5.879 -9.212 1.00 93.56 127 LYS A N 1
ATOM 1048 C CA . LYS A 1 127 ? 17.031 6.507 -9.260 1.00 93.56 127 LYS A CA 1
ATOM 1049 C C . LYS A 1 127 ? 16.241 6.243 -7.990 1.00 93.56 127 LYS A C 1
ATOM 1051 O O . LYS A 1 127 ? 16.280 5.134 -7.456 1.00 93.56 127 LYS A O 1
ATOM 1056 N N . ILE A 1 128 ? 15.435 7.217 -7.579 1.00 96.25 128 ILE A N 1
ATOM 1057 C CA . ILE A 1 128 ? 14.327 6.962 -6.655 1.00 96.25 128 ILE A CA 1
ATOM 1058 C C . ILE A 1 128 ? 13.118 6.517 -7.477 1.00 96.25 128 ILE A C 1
ATOM 1060 O O . ILE A 1 128 ? 12.706 7.201 -8.415 1.00 96.25 128 ILE A O 1
ATOM 1064 N N . ILE A 1 129 ? 12.583 5.345 -7.158 1.00 96.12 129 ILE A N 1
ATOM 1065 C CA . ILE A 1 129 ? 11.508 4.689 -7.896 1.00 96.12 129 ILE A CA 1
ATOM 1066 C C . ILE A 1 129 ? 10.253 4.741 -7.035 1.00 96.12 129 ILE A C 1
ATOM 1068 O O . ILE A 1 129 ? 10.127 4.015 -6.051 1.00 96.12 129 ILE A O 1
ATOM 1072 N N . TRP A 1 130 ? 9.323 5.597 -7.430 1.00 96.06 130 TRP A N 1
ATOM 1073 C CA . TRP A 1 130 ? 8.013 5.761 -6.822 1.00 96.06 130 TRP A CA 1
ATOM 1074 C C . TRP A 1 130 ? 7.047 4.811 -7.510 1.00 96.06 130 TRP A C 1
ATOM 1076 O O . TRP A 1 130 ? 6.699 5.021 -8.675 1.00 96.06 130 TRP A O 1
ATOM 1086 N N . VAL A 1 131 ? 6.642 3.753 -6.815 1.00 93.12 131 VAL A N 1
ATOM 1087 C CA . VAL A 1 131 ? 5.725 2.760 -7.367 1.00 93.12 131 VAL A CA 1
ATOM 1088 C C . VAL A 1 131 ? 4.405 2.805 -6.633 1.00 93.12 131 VAL A C 1
ATOM 1090 O O . VAL A 1 131 ? 4.345 2.896 -5.409 1.00 93.12 131 VAL A O 1
ATOM 1093 N N . THR A 1 132 ? 3.327 2.728 -7.393 1.00 89.94 132 THR A N 1
ATOM 1094 C CA . THR A 1 132 ? 1.990 2.713 -6.834 1.00 89.94 132 THR A CA 1
ATOM 1095 C C . THR A 1 132 ? 1.127 1.701 -7.574 1.00 89.94 132 THR A C 1
ATOM 1097 O O . THR A 1 132 ? 0.975 1.800 -8.798 1.00 89.94 132 THR A O 1
ATOM 1100 N N . PRO A 1 133 ? 0.562 0.700 -6.879 1.00 80.31 133 PRO A N 1
ATOM 1101 C CA . PRO A 1 133 ? -0.622 0.057 -7.399 1.00 80.31 133 PRO A CA 1
ATOM 1102 C C . PRO A 1 133 ? -1.763 1.067 -7.390 1.00 80.31 133 PRO A C 1
ATOM 1104 O O . PRO A 1 133 ? -2.007 1.765 -6.406 1.00 80.31 133 PRO A O 1
ATOM 1107 N N . HIS A 1 134 ? -2.492 1.089 -8.486 1.00 68.06 134 HIS A N 1
ATOM 1108 C CA . HIS A 1 134 ? -3.857 1.565 -8.516 1.00 68.06 134 HIS A CA 1
ATOM 1109 C C . HIS A 1 134 ? -4.682 0.436 -9.100 1.00 68.06 134 HIS A C 1
ATOM 1111 O O . HIS A 1 134 ? -4.275 -0.217 -10.063 1.00 68.06 134 HIS A O 1
ATOM 1117 N N . SER A 1 135 ? -5.847 0.193 -8.528 1.00 56.91 135 SER A N 1
ATOM 1118 C CA . SER A 1 135 ? -6.820 -0.608 -9.248 1.00 56.91 135 SER A CA 1
ATOM 1119 C C . SER A 1 135 ? -7.342 0.216 -10.413 1.00 56.91 135 SER A C 1
ATOM 1121 O O . SER A 1 135 ? -7.601 1.415 -10.260 1.00 56.91 135 SER A O 1
ATOM 1123 N N . GLY A 1 136 ? -7.573 -0.431 -11.550 1.00 55.34 136 GLY A N 1
ATOM 1124 C CA . GLY A 1 136 ? -8.543 0.092 -12.498 1.00 55.34 136 GLY A CA 1
ATOM 1125 C C . GLY A 1 136 ? -9.910 0.296 -11.831 1.00 55.34 136 GLY A C 1
ATOM 1126 O O . GLY A 1 136 ? -10.110 0.042 -10.641 1.00 55.34 136 GLY A O 1
ATOM 1127 N N . ASP A 1 137 ? -10.868 0.783 -12.607 1.00 53.69 137 ASP A N 1
ATOM 1128 C CA . ASP A 1 137 ? -12.249 0.933 -12.159 1.00 53.69 137 ASP A CA 1
ATOM 1129 C C . ASP A 1 137 ? -12.822 -0.417 -11.692 1.00 53.69 137 ASP A C 1
ATOM 1131 O O . ASP A 1 137 ? -13.156 -1.275 -12.513 1.00 53.69 137 ASP A O 1
ATOM 1135 N N . VAL A 1 138 ? -12.928 -0.630 -10.376 1.00 56.56 138 VAL A N 1
ATOM 1136 C CA . VAL A 1 138 ? -13.558 -1.839 -9.830 1.00 56.56 138 VAL A CA 1
ATOM 1137 C C . VAL A 1 138 ? -15.066 -1.646 -9.859 1.00 56.56 138 VAL A C 1
ATOM 1139 O O . VAL A 1 138 ? -15.723 -1.364 -8.855 1.00 56.56 138 VAL A O 1
ATOM 1142 N N . THR A 1 139 ? -15.608 -1.840 -11.057 1.00 60.25 139 THR A N 1
ATOM 1143 C CA . THR A 1 139 ? -17.044 -1.972 -11.317 1.00 60.25 139 THR A CA 1
ATOM 1144 C C . THR A 1 139 ? -17.591 -3.327 -10.868 1.00 60.25 139 THR A C 1
ATOM 1146 O O . THR A 1 139 ? -18.804 -3.533 -10.914 1.00 60.25 139 THR A O 1
ATOM 1149 N N . ARG A 1 140 ? -16.725 -4.240 -10.388 1.00 67.88 140 ARG A N 1
ATOM 1150 C CA . ARG A 1 140 ? -17.126 -5.567 -9.909 1.00 67.88 140 ARG A CA 1
ATOM 1151 C C . ARG A 1 140 ? -18.267 -5.450 -8.885 1.00 67.88 140 ARG A C 1
ATOM 1153 O O . ARG A 1 140 ? -18.070 -4.844 -7.824 1.00 67.88 140 ARG A O 1
ATOM 1160 N N . PRO A 1 141 ? -19.429 -6.070 -9.153 1.00 71.19 141 PRO A N 1
ATOM 1161 C CA . PRO A 1 141 ? -20.514 -6.146 -8.189 1.00 71.19 141 PRO A CA 1
ATOM 1162 C C . PRO A 1 141 ? -20.105 -6.945 -6.939 1.00 71.19 141 PRO A C 1
ATOM 1164 O O . PRO A 1 141 ? -19.336 -7.902 -7.048 1.00 71.19 141 PRO A O 1
ATOM 1167 N N . PRO A 1 142 ? -20.619 -6.593 -5.748 1.00 78.31 142 PRO A N 1
ATOM 1168 C CA . PRO A 1 142 ? -20.538 -7.447 -4.565 1.00 78.31 142 PRO A CA 1
ATOM 1169 C C . PRO A 1 142 ? -21.061 -8.867 -4.813 1.00 78.31 142 PRO A C 1
ATOM 1171 O O . PRO A 1 142 ? -22.096 -9.036 -5.455 1.00 78.31 142 PRO A O 1
ATOM 1174 N N . ASP A 1 143 ? -20.405 -9.867 -4.224 1.00 73.62 143 ASP A N 1
ATOM 1175 C CA . ASP A 1 143 ? -20.859 -11.263 -4.210 1.00 73.62 143 ASP A CA 1
ATOM 1176 C C . ASP A 1 143 ? -20.568 -11.940 -2.848 1.00 73.62 143 ASP A C 1
ATOM 1178 O O . ASP A 1 143 ? -20.008 -11.319 -1.940 1.00 73.62 143 ASP A O 1
ATOM 1182 N N . ASP A 1 144 ? -20.962 -13.208 -2.684 1.00 68.19 144 ASP A N 1
ATOM 1183 C CA . ASP A 1 144 ? -20.793 -13.974 -1.431 1.00 68.19 144 ASP A CA 1
ATOM 1184 C C . ASP A 1 144 ? -19.322 -14.220 -1.039 1.00 68.19 144 ASP A C 1
ATOM 1186 O O . ASP A 1 144 ? -19.010 -14.615 0.091 1.00 68.19 144 ASP A O 1
ATOM 1190 N N . LEU A 1 145 ? -18.397 -14.003 -1.969 1.00 67.69 145 LEU A N 1
ATOM 1191 C CA . LEU A 1 145 ? -16.973 -14.245 -1.795 1.00 67.69 145 LEU A CA 1
ATOM 1192 C C . LEU A 1 145 ? -16.215 -12.934 -1.542 1.00 67.69 145 LEU A C 1
ATOM 1194 O O . LEU A 1 145 ? -15.292 -12.888 -0.729 1.00 67.69 145 LEU A O 1
ATOM 1198 N N . LEU A 1 146 ? -16.640 -11.854 -2.191 1.00 74.31 146 LEU A N 1
ATOM 1199 C CA . LEU A 1 146 ? -16.106 -10.511 -2.068 1.00 74.31 146 LEU A CA 1
ATOM 1200 C C . LEU A 1 146 ? -17.260 -9.509 -1.901 1.00 74.31 146 LEU A C 1
ATOM 1202 O O . LEU A 1 146 ? -17.610 -8.787 -2.834 1.00 74.31 146 LEU A O 1
ATOM 1206 N N . PRO A 1 147 ? -17.846 -9.408 -0.697 1.00 78.19 147 PRO A N 1
ATOM 1207 C CA . PRO A 1 147 ? -19.024 -8.569 -0.463 1.00 78.19 147 PRO A CA 1
ATOM 1208 C C . PRO A 1 147 ? -18.723 -7.070 -0.577 1.00 78.19 147 PRO A C 1
ATOM 1210 O O . PRO A 1 147 ? -19.631 -6.259 -0.747 1.00 78.19 147 PRO A O 1
ATOM 1213 N N . TYR A 1 148 ? -17.451 -6.678 -0.457 1.00 81.94 148 TYR A N 1
ATOM 1214 C CA . TYR A 1 148 ? -17.029 -5.278 -0.446 1.00 81.94 148 TYR A CA 1
ATOM 1215 C C . TYR A 1 148 ? -15.785 -5.063 -1.329 1.00 81.94 148 TYR A C 1
ATOM 1217 O O . TYR A 1 148 ? -14.718 -4.726 -0.811 1.00 81.94 148 TYR A O 1
ATOM 1225 N N . PRO A 1 149 ? -15.890 -5.240 -2.661 1.00 75.62 149 PRO A N 1
ATOM 1226 C CA . PRO A 1 149 ? -14.747 -5.226 -3.583 1.00 75.62 149 PRO A CA 1
ATOM 1227 C C . PRO A 1 149 ? -13.983 -3.896 -3.568 1.00 75.62 149 PRO A C 1
ATOM 1229 O O . PRO A 1 149 ? -12.755 -3.890 -3.545 1.00 75.62 149 PRO A O 1
ATOM 1232 N N . LYS A 1 150 ? -14.693 -2.770 -3.413 1.00 76.50 150 LYS A N 1
ATOM 1233 C CA . LYS A 1 150 ? -14.105 -1.424 -3.252 1.00 76.50 150 LYS A CA 1
ATOM 1234 C C . LYS A 1 150 ? -13.199 -1.267 -2.018 1.00 76.50 150 LYS A C 1
ATOM 1236 O O . LYS A 1 150 ? -12.482 -0.282 -1.901 1.00 76.50 150 LYS A O 1
ATOM 1241 N N . THR A 1 151 ? -13.210 -2.222 -1.085 1.00 76.56 151 THR A N 1
ATOM 1242 C CA . THR A 1 151 ? -12.306 -2.218 0.079 1.00 76.56 151 THR A CA 1
ATOM 1243 C C . THR A 1 151 ? -10.965 -2.906 -0.184 1.00 76.56 151 THR A C 1
ATOM 1245 O O . THR A 1 151 ? -10.082 -2.874 0.668 1.00 76.56 151 THR A O 1
ATOM 1248 N N . HIS A 1 152 ? -10.808 -3.531 -1.352 1.00 73.25 152 HIS A N 1
ATOM 1249 C CA . HIS A 1 152 ? -9.615 -4.287 -1.743 1.00 73.25 152 HIS A CA 1
ATOM 1250 C C . HIS A 1 152 ? -8.736 -3.558 -2.755 1.00 73.25 152 HIS A C 1
ATOM 1252 O O . HIS A 1 152 ? -7.769 -4.137 -3.247 1.00 73.25 152 HIS A O 1
ATOM 1258 N N . ILE A 1 153 ? -9.074 -2.310 -3.055 1.00 76.38 153 ILE A N 1
ATOM 1259 C CA . ILE A 1 153 ? -8.360 -1.499 -4.025 1.00 76.38 153 ILE A CA 1
ATOM 1260 C C . ILE A 1 153 ? -7.447 -0.492 -3.360 1.00 76.38 153 ILE A C 1
ATOM 1262 O O . ILE A 1 153 ? -7.776 0.016 -2.290 1.00 76.38 153 ILE A O 1
ATOM 1266 N N . ASP A 1 154 ? -6.348 -0.179 -4.032 1.00 82.88 154 ASP A N 1
ATOM 1267 C CA . ASP A 1 154 ? -5.514 0.967 -3.712 1.00 82.88 154 ASP A CA 1
ATOM 1268 C C . ASP A 1 154 ? -6.086 2.204 -4.450 1.00 82.88 154 ASP A C 1
ATOM 1270 O O . ASP A 1 154 ? -6.280 2.161 -5.665 1.00 82.88 154 ASP A O 1
ATOM 1274 N N . SER A 1 155 ? -6.419 3.267 -3.707 1.00 85.31 155 SER A N 1
ATOM 1275 C CA . SER A 1 155 ? -7.065 4.505 -4.173 1.00 85.31 155 SER A CA 1
ATOM 1276 C C . SER A 1 155 ? -6.238 5.727 -3.770 1.00 85.31 155 SER A C 1
ATOM 1278 O O . SER A 1 155 ? -5.753 5.786 -2.641 1.00 85.31 155 SER A O 1
ATOM 1280 N N . PHE A 1 156 ? -6.157 6.737 -4.641 1.00 90.25 156 PHE A N 1
ATOM 1281 C CA . PHE A 1 156 ? -5.477 8.026 -4.392 1.00 90.25 156 PHE A CA 1
ATOM 1282 C C . PHE A 1 156 ? -3.952 7.932 -4.180 1.00 90.25 156 PHE A C 1
ATOM 1284 O O . PHE A 1 156 ? -3.275 8.913 -3.864 1.00 90.25 156 PHE A O 1
ATOM 1291 N N . THR A 1 157 ? -3.382 6.741 -4.346 1.00 92.06 157 THR A N 1
ATOM 1292 C CA . THR A 1 157 ? -1.957 6.458 -4.161 1.00 92.06 157 THR A CA 1
ATOM 1293 C C . THR A 1 157 ? -1.110 7.054 -5.286 1.00 92.06 157 THR A C 1
ATOM 1295 O O . THR A 1 157 ? 0.016 7.495 -5.040 1.00 92.06 157 THR A O 1
ATOM 1298 N N . ALA A 1 158 ? -1.658 7.148 -6.504 1.00 92.44 158 ALA A N 1
ATOM 1299 C CA . ALA A 1 158 ? -0.967 7.723 -7.651 1.00 92.44 158 ALA A CA 1
ATOM 1300 C C . ALA A 1 158 ? -0.783 9.233 -7.527 1.00 92.44 158 ALA A C 1
ATOM 1302 O O . ALA A 1 158 ? 0.285 9.739 -7.875 1.00 92.44 158 ALA A O 1
ATOM 1303 N N . GLY A 1 159 ? -1.776 9.943 -6.983 1.00 93.88 159 GLY A N 1
ATOM 1304 C CA . GLY A 1 159 ? -1.671 11.366 -6.674 1.00 93.88 159 GLY A CA 1
ATOM 1305 C C . GLY A 1 159 ? -0.486 11.681 -5.769 1.00 93.88 159 GLY A C 1
ATOM 1306 O O . GLY A 1 159 ? 0.349 12.525 -6.108 1.00 93.88 159 GLY A O 1
ATOM 1307 N N . VAL A 1 160 ? -0.366 10.956 -4.657 1.00 95.00 160 VAL A N 1
ATOM 1308 C CA . VAL A 1 160 ? 0.733 11.141 -3.702 1.00 95.00 160 VAL A CA 1
ATOM 1309 C C . VAL A 1 160 ? 2.072 10.691 -4.276 1.00 95.00 160 VAL A C 1
ATOM 1311 O O . VAL A 1 160 ? 3.044 11.437 -4.193 1.00 95.00 160 VAL A O 1
ATOM 1314 N N . ALA A 1 161 ? 2.143 9.522 -4.916 1.00 95.50 161 ALA A N 1
ATOM 1315 C CA . ALA A 1 161 ? 3.380 9.048 -5.536 1.00 95.50 161 ALA A CA 1
ATOM 1316 C C . ALA A 1 161 ? 3.902 10.023 -6.610 1.00 95.50 161 ALA A C 1
ATOM 1318 O O . ALA A 1 161 ? 5.106 10.282 -6.677 1.00 95.50 161 ALA A O 1
ATOM 1319 N N . ALA A 1 162 ? 3.009 10.617 -7.410 1.00 96.00 162 ALA A N 1
ATOM 1320 C CA . ALA A 1 162 ? 3.370 11.640 -8.385 1.00 96.00 162 ALA A CA 1
ATOM 1321 C C . ALA A 1 162 ? 3.851 12.941 -7.722 1.00 96.00 162 ALA A C 1
ATOM 1323 O O . ALA A 1 162 ? 4.816 13.532 -8.204 1.00 96.00 162 ALA A O 1
ATOM 1324 N N . LEU A 1 163 ? 3.229 13.376 -6.617 1.00 96.56 163 LEU A N 1
ATOM 1325 C CA . LEU A 1 163 ? 3.699 14.524 -5.827 1.00 96.56 163 LEU A CA 1
ATOM 1326 C C . LEU A 1 163 ? 5.105 14.286 -5.276 1.00 96.56 163 LEU A C 1
ATOM 1328 O O . LEU A 1 163 ? 5.975 15.136 -5.464 1.00 96.56 163 LEU A O 1
ATOM 1332 N N . CYS A 1 164 ? 5.358 13.118 -4.682 1.00 96.88 164 CYS A N 1
ATOM 1333 C CA . CYS A 1 164 ? 6.688 12.740 -4.210 1.00 96.88 164 CYS A CA 1
ATOM 1334 C C . CYS A 1 164 ? 7.713 12.764 -5.351 1.00 96.88 164 CYS A C 1
ATOM 1336 O O . CYS A 1 164 ? 8.752 13.412 -5.241 1.00 96.88 164 CYS A O 1
ATOM 1338 N N . ALA A 1 165 ? 7.399 12.127 -6.482 1.00 96.44 165 ALA A N 1
ATOM 1339 C CA . ALA A 1 165 ? 8.281 12.107 -7.645 1.00 96.44 165 ALA A CA 1
ATOM 1340 C C . ALA A 1 165 ? 8.579 13.515 -8.184 1.00 96.44 165 ALA A C 1
ATOM 1342 O O . ALA A 1 165 ? 9.717 13.816 -8.535 1.00 96.44 165 ALA A O 1
ATOM 1343 N N . PHE A 1 166 ? 7.570 14.385 -8.238 1.00 96.00 166 PHE A N 1
ATOM 1344 C CA . PHE A 1 166 ? 7.682 15.734 -8.793 1.00 96.00 166 PHE A CA 1
ATOM 1345 C C . PHE A 1 166 ? 8.412 16.727 -7.881 1.00 96.00 166 PHE A C 1
ATOM 1347 O O . PHE A 1 166 ? 9.044 17.666 -8.385 1.00 96.00 166 PHE A O 1
ATOM 1354 N N . ASN A 1 167 ? 8.315 16.525 -6.565 1.00 95.56 167 ASN A N 1
ATOM 1355 C CA . ASN A 1 167 ? 8.912 17.383 -5.542 1.00 95.56 167 ASN A CA 1
ATOM 1356 C C . ASN A 1 167 ? 10.273 16.871 -5.037 1.00 95.56 167 ASN A C 1
ATOM 1358 O O . ASN A 1 167 ? 11.005 17.634 -4.407 1.00 95.56 167 ASN A O 1
ATOM 1362 N N . ASN A 1 168 ? 10.658 15.621 -5.326 1.00 94.31 168 ASN A N 1
ATOM 1363 C CA . ASN A 1 168 ? 11.990 15.112 -4.998 1.00 94.31 168 ASN A CA 1
ATOM 1364 C C . ASN A 1 168 ? 13.054 15.704 -5.936 1.00 94.31 168 ASN A C 1
ATOM 1366 O O . ASN A 1 168 ? 13.343 15.153 -6.998 1.00 94.31 168 ASN A O 1
ATOM 1370 N N . ASN A 1 169 ? 13.664 16.810 -5.512 1.00 86.69 169 ASN A N 1
ATOM 1371 C CA . ASN A 1 169 ? 14.712 17.502 -6.270 1.00 86.69 169 ASN A CA 1
ATOM 1372 C C . ASN A 1 169 ? 16.133 16.982 -5.973 1.00 86.69 169 ASN A C 1
ATOM 1374 O O . ASN A 1 169 ? 17.093 17.428 -6.600 1.00 86.69 169 ASN A O 1
ATOM 1378 N N . ASN A 1 170 ? 16.291 16.063 -5.016 1.00 85.50 170 ASN A N 1
ATOM 1379 C CA . ASN A 1 170 ? 17.601 15.535 -4.646 1.00 85.50 170 ASN A CA 1
ATOM 1380 C C . ASN A 1 170 ? 18.071 14.511 -5.680 1.00 85.50 170 ASN A C 1
ATOM 1382 O O . ASN A 1 170 ? 17.332 13.586 -6.037 1.00 85.50 170 ASN A O 1
ATOM 1386 N N . LYS A 1 171 ? 19.328 14.648 -6.116 1.00 86.94 171 LYS A N 1
ATOM 1387 C CA . LYS A 1 171 ? 19.970 13.668 -6.992 1.00 86.94 171 LYS A CA 1
ATOM 1388 C C . LYS A 1 171 ? 19.989 12.306 -6.304 1.00 86.94 171 LYS A C 1
ATOM 1390 O O . LYS A 1 171 ? 20.381 12.201 -5.144 1.00 86.94 171 LYS A O 1
ATOM 1395 N N . ALA A 1 172 ? 19.583 11.263 -7.019 1.00 87.38 172 ALA A N 1
ATOM 1396 C CA . ALA A 1 172 ? 19.615 9.916 -6.471 1.00 87.38 172 ALA A CA 1
ATOM 1397 C C . ALA A 1 172 ? 21.073 9.457 -6.299 1.00 87.38 172 ALA A C 1
ATOM 1399 O O . ALA A 1 172 ? 21.785 9.246 -7.279 1.00 87.38 172 ALA A O 1
ATOM 1400 N N . ALA A 1 173 ? 21.519 9.295 -5.051 1.00 88.50 173 ALA A N 1
ATOM 1401 C CA . ALA A 1 173 ? 22.811 8.675 -4.734 1.00 88.50 173 ALA A CA 1
ATOM 1402 C C . ALA A 1 173 ? 22.734 7.139 -4.755 1.00 88.50 173 ALA A C 1
ATOM 1404 O O . ALA A 1 173 ? 23.729 6.446 -4.947 1.00 88.50 173 ALA A O 1
ATOM 1405 N N . LYS A 1 174 ? 21.527 6.607 -4.552 1.00 90.06 174 LYS A N 1
ATOM 1406 C CA . LYS A 1 174 ? 21.214 5.187 -4.398 1.00 90.06 174 LYS A CA 1
ATOM 1407 C C . LYS A 1 174 ? 19.962 4.867 -5.205 1.00 90.06 174 LYS A C 1
ATOM 1409 O O . LYS A 1 174 ? 19.115 5.736 -5.421 1.00 90.06 174 LYS A O 1
ATOM 1414 N N . ARG A 1 175 ? 19.821 3.610 -5.629 1.00 91.94 175 ARG A N 1
ATOM 1415 C CA . ARG A 1 175 ? 18.587 3.132 -6.256 1.00 91.94 175 ARG A CA 1
ATOM 1416 C C . ARG A 1 175 ? 17.617 2.643 -5.185 1.00 91.94 175 ARG A C 1
ATOM 1418 O O . ARG A 1 175 ? 17.860 1.603 -4.580 1.00 91.94 175 ARG A O 1
ATOM 1425 N N . VAL A 1 176 ? 16.546 3.385 -4.928 1.00 92.75 176 VAL A N 1
ATOM 1426 C CA . VAL A 1 176 ? 15.598 3.080 -3.842 1.00 92.75 176 VAL A CA 1
ATOM 1427 C C . VAL A 1 176 ? 14.199 2.912 -4.409 1.00 92.75 176 VAL A C 1
ATOM 1429 O O . VAL A 1 176 ? 13.740 3.761 -5.168 1.00 92.75 176 VAL A O 1
ATOM 1432 N N . MET A 1 177 ? 13.518 1.833 -4.030 1.00 93.19 177 MET A N 1
ATOM 1433 C CA . MET A 1 177 ? 12.110 1.615 -4.359 1.00 93.19 177 MET A CA 1
ATOM 1434 C C . MET A 1 177 ? 11.227 2.061 -3.195 1.00 93.19 177 MET A C 1
ATOM 1436 O O . MET A 1 177 ? 11.417 1.608 -2.072 1.00 93.19 177 MET A O 1
ATOM 1440 N N . ILE A 1 178 ? 10.233 2.902 -3.457 1.00 93.75 178 ILE A N 1
ATOM 1441 C CA . ILE A 1 178 ? 9.225 3.293 -2.471 1.00 93.75 178 ILE A CA 1
ATOM 1442 C C . ILE A 1 178 ? 7.856 2.972 -3.054 1.00 93.75 178 ILE A C 1
ATOM 1444 O O . ILE A 1 178 ? 7.442 3.556 -4.056 1.00 93.75 178 ILE A O 1
ATOM 1448 N N . ALA A 1 179 ? 7.176 2.019 -2.428 1.00 92.00 179 ALA A N 1
ATOM 1449 C CA . ALA A 1 179 ? 5.850 1.570 -2.808 1.00 92.00 179 ALA A CA 1
ATOM 1450 C C . ALA A 1 179 ? 4.784 2.221 -1.932 1.00 92.00 179 ALA A C 1
ATOM 1452 O O . ALA A 1 179 ? 4.906 2.160 -0.713 1.00 92.00 179 ALA A O 1
ATOM 1453 N N . ILE A 1 180 ? 3.748 2.815 -2.528 1.00 91.69 180 ILE A N 1
ATOM 1454 C CA . ILE A 1 180 ? 2.670 3.493 -1.791 1.00 91.69 180 ILE A CA 1
ATOM 1455 C C . ILE A 1 180 ? 1.335 2.784 -2.035 1.00 91.69 180 ILE A C 1
ATOM 1457 O O . ILE A 1 180 ? 0.826 2.767 -3.157 1.00 91.69 180 ILE A O 1
ATOM 1461 N N . HIS A 1 181 ? 0.771 2.248 -0.956 1.00 88.94 181 HIS A N 1
ATOM 1462 C CA . HIS A 1 181 ? -0.473 1.494 -0.856 1.00 88.94 181 HIS A CA 1
ATOM 1463 C C . HIS A 1 181 ? -1.492 2.205 0.045 1.00 88.94 181 HIS A C 1
ATOM 1465 O O . HIS A 1 181 ? -1.156 3.103 0.818 1.00 88.94 181 HIS A O 1
ATOM 1471 N N . SER A 1 182 ? -2.755 1.792 -0.051 1.00 86.44 182 SER A N 1
ATOM 1472 C CA . SER A 1 182 ? -3.870 2.388 0.683 1.00 86.44 182 SER A CA 1
ATOM 1473 C C . SER A 1 182 ? -4.947 1.371 1.082 1.00 86.44 182 SER A C 1
ATOM 1475 O O . SER A 1 182 ? -5.952 1.168 0.392 1.00 86.44 182 SER A O 1
ATOM 1477 N N . PRO A 1 183 ? -4.787 0.698 2.226 1.00 77.38 183 PRO A N 1
ATOM 1478 C CA . PRO A 1 183 ? -5.773 -0.264 2.686 1.00 77.38 183 PRO A CA 1
ATOM 1479 C C . PRO A 1 183 ? -7.013 0.455 3.252 1.00 77.38 183 PRO A C 1
ATOM 1481 O O . PRO A 1 183 ? -6.920 1.503 3.884 1.00 77.38 183 PRO A O 1
ATOM 1484 N N . ASN A 1 184 ? -8.208 -0.122 3.062 1.00 70.19 184 ASN A N 1
ATOM 1485 C CA . ASN A 1 184 ? -9.461 0.444 3.602 1.00 70.19 184 ASN A CA 1
ATOM 1486 C C . ASN A 1 184 ? -9.624 0.288 5.123 1.00 70.19 184 ASN A C 1
ATOM 1488 O O . ASN A 1 184 ? -10.443 0.981 5.718 1.00 70.19 184 ASN A O 1
ATOM 1492 N N . LEU A 1 185 ? -8.933 -0.672 5.739 1.00 73.06 185 LEU A N 1
ATOM 1493 C CA . LEU A 1 185 ? -8.987 -0.923 7.181 1.00 73.06 185 LEU A CA 1
ATOM 1494 C C . LEU A 1 185 ? -7.642 -0.544 7.771 1.00 73.06 185 LEU A C 1
ATOM 1496 O O . LEU A 1 185 ? -6.750 -1.385 7.852 1.00 73.06 185 LEU A O 1
ATOM 1500 N N . PHE A 1 186 ? -7.527 0.739 8.085 1.00 77.44 186 PHE A N 1
ATOM 1501 C CA . PHE A 1 186 ? -6.293 1.377 8.499 1.00 77.44 186 PHE A CA 1
ATOM 1502 C C . PHE A 1 186 ? -6.644 2.477 9.495 1.00 77.44 186 PHE A C 1
ATOM 1504 O O . PHE A 1 186 ? -7.357 3.412 9.124 1.00 77.44 186 PHE A O 1
ATOM 1511 N N . LEU A 1 187 ? -6.243 2.333 10.760 1.00 79.06 187 LEU A N 1
ATOM 1512 C CA . LEU A 1 187 ? -6.487 3.356 11.781 1.00 79.06 187 LEU A CA 1
ATOM 1513 C C . LEU A 1 187 ? -5.291 4.276 12.017 1.00 79.06 187 LEU A C 1
ATOM 1515 O O . LEU A 1 187 ? -5.438 5.244 12.745 1.00 79.06 187 LEU A O 1
ATOM 1519 N N . THR A 1 188 ? -4.137 4.043 11.406 1.00 81.50 188 THR A N 1
ATOM 1520 C CA . THR A 1 188 ? -3.007 4.981 11.472 1.00 81.50 188 THR A CA 1
ATOM 1521 C C . THR A 1 188 ? -3.001 5.900 10.257 1.00 81.50 188 THR A C 1
ATOM 1523 O O . THR A 1 188 ? -3.673 5.633 9.259 1.00 81.50 188 THR A O 1
ATOM 1526 N N . THR A 1 189 ? -2.244 6.997 10.301 1.00 85.25 189 THR A N 1
ATOM 1527 C CA . THR A 1 189 ? -2.021 7.786 9.076 1.00 85.25 189 THR A CA 1
ATOM 1528 C C . THR A 1 189 ? -1.071 7.039 8.135 1.00 85.25 189 THR A C 1
ATOM 1530 O O . THR A 1 189 ? -1.351 6.941 6.940 1.00 85.25 189 THR A O 1
ATOM 1533 N N . PHE A 1 190 ? -0.016 6.430 8.693 1.00 89.00 190 PHE A N 1
ATOM 1534 C CA . PHE A 1 190 ? 1.020 5.649 8.011 1.00 89.00 190 PHE A CA 1
ATOM 1535 C C . PHE A 1 190 ? 1.394 4.348 8.738 1.00 89.00 190 PHE A C 1
ATOM 1537 O O . PHE A 1 190 ? 1.426 4.265 9.970 1.00 89.00 190 PHE A O 1
ATOM 1544 N N . ASP A 1 191 ? 1.813 3.359 7.952 1.00 89.88 191 ASP A N 1
ATOM 1545 C CA . ASP A 1 191 ? 2.590 2.195 8.376 1.00 89.88 191 ASP A CA 1
ATOM 1546 C C . ASP A 1 191 ? 3.718 1.993 7.366 1.00 89.88 191 ASP A C 1
ATOM 1548 O O . ASP A 1 191 ? 3.486 1.902 6.157 1.00 89.88 191 ASP A O 1
ATOM 1552 N N . ILE A 1 192 ? 4.949 1.971 7.867 1.00 90.12 192 ILE A N 1
ATOM 1553 C CA . ILE A 1 192 ? 6.147 1.804 7.050 1.00 90.12 192 ILE A CA 1
ATOM 1554 C C . ILE A 1 192 ? 6.663 0.378 7.231 1.00 90.12 192 ILE A C 1
ATOM 1556 O O . ILE A 1 192 ? 7.072 -0.004 8.328 1.00 90.12 192 ILE A O 1
ATOM 1560 N N . GLY A 1 193 ? 6.669 -0.392 6.148 1.00 88.06 193 GLY A N 1
ATOM 1561 C CA . GLY A 1 193 ? 7.271 -1.717 6.058 1.00 88.06 193 GLY A CA 1
ATOM 1562 C C . GLY A 1 193 ? 8.678 -1.662 5.460 1.00 88.06 193 GLY A C 1
ATOM 1563 O O . GLY A 1 193 ? 8.876 -1.118 4.372 1.00 88.06 193 GLY A O 1
ATOM 1564 N N . ASP A 1 194 ? 9.648 -2.277 6.135 1.00 84.12 194 ASP A N 1
ATOM 1565 C CA . ASP A 1 194 ? 11.083 -2.191 5.814 1.00 84.12 194 ASP A CA 1
ATOM 1566 C C . ASP A 1 194 ? 11.575 -3.103 4.675 1.00 84.12 194 ASP A C 1
ATOM 1568 O O . ASP A 1 194 ? 12.762 -3.083 4.337 1.00 84.12 194 ASP A O 1
ATOM 1572 N N . PHE A 1 195 ? 10.710 -3.970 4.136 1.00 83.56 195 PHE A N 1
ATOM 1573 C CA . PHE A 1 195 ? 11.074 -5.083 3.248 1.00 83.56 195 PHE A CA 1
ATOM 1574 C C . PHE A 1 195 ? 12.247 -5.929 3.800 1.00 83.56 195 PHE A C 1
ATOM 1576 O O . PHE A 1 195 ? 12.916 -6.646 3.065 1.00 83.56 195 PHE A O 1
ATOM 1583 N N . GLY A 1 196 ? 12.506 -5.895 5.103 1.00 76.12 196 GLY A N 1
ATOM 1584 C CA . GLY A 1 196 ? 13.627 -6.557 5.765 1.00 76.12 196 GLY A CA 1
ATOM 1585 C C . GLY A 1 196 ? 15.007 -6.014 5.395 1.00 76.12 196 GLY A C 1
ATOM 1586 O O . GLY A 1 196 ? 15.981 -6.738 5.578 1.00 76.12 196 GLY A O 1
ATOM 1587 N N . ILE A 1 197 ? 15.094 -4.803 4.837 1.00 79.12 197 ILE A N 1
ATOM 1588 C CA . ILE A 1 197 ? 16.344 -4.228 4.312 1.00 79.12 197 ILE A CA 1
ATOM 1589 C C . ILE A 1 197 ? 16.744 -2.958 5.055 1.00 79.12 197 ILE A C 1
ATOM 1591 O O . ILE A 1 197 ? 17.930 -2.726 5.277 1.00 79.12 197 ILE A O 1
ATOM 1595 N N . VAL A 1 198 ? 15.772 -2.134 5.447 1.00 80.81 198 VAL A N 1
ATOM 1596 C CA . VAL A 1 198 ? 16.057 -0.931 6.234 1.00 80.81 198 VAL A CA 1
ATOM 1597 C C . VAL A 1 198 ? 16.389 -1.319 7.671 1.00 80.81 198 VAL A C 1
ATOM 1599 O O . VAL A 1 198 ? 15.745 -2.189 8.258 1.00 80.81 198 VAL A O 1
ATOM 1602 N N . ASN A 1 199 ? 17.391 -0.658 8.253 1.00 86.50 199 ASN A N 1
ATOM 1603 C CA . ASN A 1 199 ? 17.735 -0.840 9.654 1.00 86.50 199 ASN A CA 1
ATOM 1604 C C . ASN A 1 199 ? 16.543 -0.436 10.536 1.00 86.50 199 ASN A C 1
ATOM 1606 O O . ASN A 1 199 ? 16.127 0.721 10.565 1.00 86.50 199 ASN A O 1
ATOM 1610 N N . GLU A 1 200 ? 16.004 -1.395 11.285 1.00 86.25 200 GLU A N 1
ATOM 1611 C CA . GLU A 1 200 ? 14.808 -1.204 12.109 1.00 86.25 200 GLU A CA 1
ATOM 1612 C C . GLU A 1 200 ? 14.981 -0.089 13.156 1.00 86.25 200 GLU A C 1
ATOM 1614 O O . GLU A 1 200 ? 14.031 0.635 13.468 1.00 86.25 200 GLU A O 1
ATOM 1619 N N . LYS A 1 201 ? 16.206 0.108 13.666 1.00 89.62 201 LYS A N 1
ATOM 1620 C CA . LYS A 1 201 ? 16.520 1.185 14.611 1.00 89.62 201 LYS A CA 1
ATOM 1621 C C . LYS A 1 201 ? 16.469 2.552 13.931 1.00 89.62 201 LYS A C 1
ATOM 1623 O O . LYS A 1 201 ? 15.871 3.467 14.491 1.00 89.62 201 LYS A O 1
ATOM 1628 N N . GLU A 1 202 ? 17.062 2.686 12.748 1.00 90.06 202 GLU A N 1
ATOM 1629 C CA . GLU A 1 202 ? 17.027 3.927 11.958 1.00 90.06 202 GLU A CA 1
ATOM 1630 C C . GLU A 1 202 ? 15.593 4.261 11.546 1.00 90.06 202 GLU A C 1
ATOM 1632 O O . GLU A 1 202 ? 15.135 5.378 11.778 1.00 90.06 202 GLU A O 1
ATOM 1637 N N . LEU A 1 203 ? 14.841 3.264 11.067 1.00 89.25 203 LEU A N 1
ATOM 1638 C CA . LEU A 1 203 ? 13.427 3.413 10.730 1.00 89.25 203 LEU A CA 1
ATOM 1639 C C . LEU A 1 203 ? 12.606 3.907 11.927 1.00 89.25 203 LEU A C 1
ATOM 1641 O O . LEU A 1 203 ? 11.823 4.846 11.803 1.00 89.25 203 LEU A O 1
ATOM 1645 N N . THR A 1 204 ? 12.822 3.320 13.105 1.00 89.88 204 THR A N 1
ATOM 1646 C CA . THR A 1 204 ? 12.138 3.731 14.338 1.00 89.88 204 THR A CA 1
ATOM 1647 C C . THR A 1 204 ? 12.515 5.156 14.758 1.00 89.88 204 THR A C 1
ATOM 1649 O O . THR A 1 204 ? 11.664 5.903 15.244 1.00 89.88 204 THR A O 1
ATOM 1652 N N . ILE A 1 205 ? 13.783 5.552 14.598 1.00 92.06 205 ILE A N 1
ATOM 1653 C CA . ILE A 1 205 ? 14.249 6.912 14.908 1.00 92.06 205 ILE A CA 1
ATOM 1654 C C . ILE A 1 205 ? 13.595 7.923 13.962 1.00 92.06 205 ILE A C 1
ATOM 1656 O O . ILE A 1 205 ? 13.034 8.915 14.438 1.00 92.06 205 ILE A O 1
ATOM 1660 N N . ALA A 1 206 ? 13.609 7.645 12.655 1.00 92.44 206 ALA A N 1
ATOM 1661 C CA . ALA A 1 206 ? 12.963 8.473 11.644 1.00 92.44 206 ALA A CA 1
ATOM 1662 C C . ALA A 1 206 ? 11.461 8.608 11.936 1.00 92.44 206 ALA A C 1
ATOM 1664 O O . ALA A 1 206 ? 10.956 9.721 12.070 1.00 92.44 206 ALA A O 1
ATOM 1665 N N . ALA A 1 207 ? 10.759 7.497 12.174 1.00 91.88 207 ALA A N 1
ATOM 1666 C CA . ALA A 1 207 ? 9.336 7.519 12.495 1.00 91.88 207 ALA A CA 1
ATOM 1667 C C . ALA A 1 207 ? 9.018 8.357 13.739 1.00 91.88 207 ALA A C 1
ATOM 1669 O O . ALA A 1 207 ? 8.127 9.193 13.685 1.00 91.88 207 ALA A O 1
ATOM 1670 N N . LYS A 1 208 ? 9.784 8.240 14.833 1.00 93.00 208 LYS A N 1
ATOM 1671 C CA . LYS A 1 208 ? 9.583 9.073 16.040 1.00 93.00 208 LYS A CA 1
ATOM 1672 C C . LYS A 1 208 ? 9.840 10.562 15.803 1.00 93.00 208 LYS A C 1
ATOM 1674 O O . LYS A 1 208 ? 9.246 11.416 16.466 1.00 93.00 208 LYS A O 1
ATOM 1679 N N . LYS A 1 209 ? 10.778 10.902 14.919 1.00 94.56 209 LYS A N 1
ATOM 1680 C CA . LYS A 1 209 ? 11.046 12.295 14.542 1.00 94.56 209 LYS A CA 1
ATOM 1681 C C . LYS A 1 209 ? 9.869 12.870 13.759 1.00 94.56 209 LYS A C 1
ATOM 1683 O O . LYS A 1 209 ? 9.408 13.962 14.082 1.00 94.56 209 LYS A O 1
ATOM 1688 N N . LEU A 1 210 ? 9.371 12.117 12.786 1.00 94.12 210 LEU A N 1
ATOM 1689 C CA . LEU A 1 210 ? 8.286 12.545 11.912 1.00 94.12 210 LEU A CA 1
ATOM 1690 C C . LEU A 1 210 ? 6.921 12.512 12.603 1.00 94.12 210 LEU A C 1
ATOM 1692 O O . LEU A 1 210 ? 6.141 13.433 12.392 1.00 94.12 210 LEU A O 1
ATOM 1696 N N . GLU A 1 211 ? 6.683 11.554 13.502 1.00 93.75 211 GLU A N 1
ATOM 1697 C CA . GLU A 1 211 ? 5.533 11.543 14.413 1.00 93.75 211 GLU A CA 1
ATOM 1698 C C . GLU A 1 211 ? 5.420 12.902 15.104 1.00 93.75 211 GLU A C 1
ATOM 1700 O O . GLU A 1 211 ? 4.434 13.600 14.920 1.00 93.75 211 GLU A O 1
ATOM 1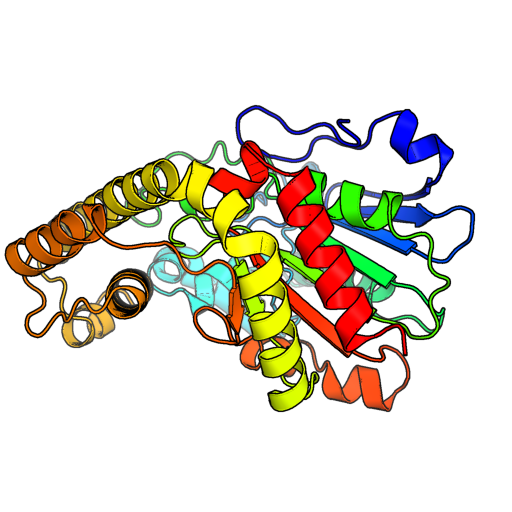705 N N . ARG A 1 212 ? 6.480 13.350 15.794 1.00 94.56 212 ARG A N 1
ATOM 1706 C CA . ARG A 1 212 ? 6.494 14.651 16.486 1.00 94.56 212 ARG A CA 1
ATOM 1707 C C . ARG A 1 212 ? 6.310 15.836 15.541 1.00 94.56 212 ARG A C 1
ATOM 1709 O O . ARG A 1 212 ? 5.622 16.783 15.898 1.00 94.56 212 ARG A O 1
ATOM 1716 N N . LYS A 1 213 ? 6.933 15.801 14.359 1.00 96.38 213 LYS A N 1
ATOM 1717 C CA . LYS A 1 213 ? 6.865 16.899 13.381 1.00 96.38 213 LYS A CA 1
ATOM 1718 C C . LYS A 1 213 ? 5.453 17.087 12.821 1.00 96.38 213 LYS A C 1
ATOM 1720 O O . LYS A 1 213 ? 5.039 18.220 12.601 1.00 96.38 213 LYS A O 1
ATOM 1725 N N . TYR A 1 214 ? 4.744 15.992 12.562 1.00 95.56 214 TYR A N 1
ATOM 1726 C CA . TYR A 1 214 ? 3.468 16.010 11.848 1.00 95.56 214 TYR A CA 1
ATOM 1727 C C . TYR A 1 214 ? 2.253 15.730 12.737 1.00 95.56 214 TYR A C 1
ATOM 1729 O O . TYR A 1 214 ? 1.134 15.792 12.231 1.00 95.56 214 TYR A O 1
ATOM 1737 N N . HIS A 1 215 ? 2.450 15.470 14.035 1.00 93.69 215 HIS A N 1
ATOM 1738 C CA . HIS A 1 215 ? 1.401 15.065 14.972 1.00 93.69 215 HIS A CA 1
ATOM 1739 C C . HIS A 1 215 ? 0.159 15.958 14.912 1.00 93.69 215 HIS A C 1
ATOM 1741 O O . HIS A 1 215 ? -0.921 15.478 14.574 1.00 93.69 215 HIS A O 1
ATOM 1747 N N . GLU A 1 216 ? 0.312 17.260 15.168 1.00 94.19 216 GLU A N 1
ATOM 1748 C CA . GLU A 1 216 ? -0.815 18.202 15.224 1.00 94.19 216 GLU A CA 1
ATOM 1749 C C . GLU A 1 216 ? -1.584 18.265 13.899 1.00 94.19 216 GLU A C 1
ATOM 1751 O O . GLU A 1 216 ? -2.811 18.185 13.879 1.00 94.19 216 GLU A O 1
ATOM 1756 N N . ARG A 1 217 ? -0.864 18.344 12.771 1.00 94.06 217 ARG A N 1
ATOM 1757 C CA . ARG A 1 217 ? -1.485 18.402 11.441 1.00 94.06 217 ARG A CA 1
ATOM 1758 C C . ARG A 1 217 ? -2.204 17.098 11.104 1.00 94.06 217 ARG A C 1
ATOM 1760 O O . ARG A 1 217 ? -3.274 17.131 10.502 1.00 94.06 217 ARG A O 1
ATOM 1767 N N . ALA A 1 218 ? -1.652 15.957 11.511 1.00 91.25 218 ALA A N 1
ATOM 1768 C CA . ALA A 1 218 ? -2.307 14.675 11.326 1.00 91.25 218 ALA A CA 1
ATOM 1769 C C . ALA A 1 218 ? -3.600 14.571 12.150 1.00 91.25 218 ALA A C 1
ATOM 1771 O O . ALA A 1 218 ? -4.568 14.006 11.649 1.00 91.25 218 ALA A O 1
ATOM 1772 N N . GLN A 1 219 ? -3.683 15.161 13.348 1.00 93.00 219 GLN A N 1
ATOM 1773 C CA . GLN A 1 219 ? -4.902 15.069 14.166 1.00 93.00 219 GLN A CA 1
ATOM 1774 C C . GLN A 1 219 ? -6.137 15.734 13.530 1.00 93.00 219 GLN A C 1
ATOM 1776 O O . GLN A 1 219 ? -7.258 15.364 13.872 1.00 93.00 219 GLN A O 1
ATOM 1781 N N . ILE A 1 220 ? -5.973 16.639 12.555 1.00 91.94 220 ILE A N 1
ATOM 1782 C CA . ILE A 1 220 ? -7.086 17.344 11.886 1.00 91.94 220 ILE A CA 1
ATOM 1783 C C . ILE A 1 220 ? -8.119 16.375 11.283 1.00 91.94 220 ILE A C 1
ATOM 1785 O O . ILE A 1 220 ? -9.316 16.657 11.310 1.00 91.94 220 ILE A O 1
ATOM 1789 N N . LEU A 1 221 ? -7.676 15.226 10.762 1.00 93.50 221 LEU A N 1
ATOM 1790 C CA . LEU A 1 221 ? -8.551 14.213 10.155 1.00 93.50 221 LEU A CA 1
ATOM 1791 C C . LEU A 1 221 ? -8.751 12.975 11.038 1.00 93.50 221 LEU A C 1
ATOM 1793 O O . LEU A 1 221 ? -9.335 11.986 10.588 1.00 93.50 221 LEU A O 1
ATOM 1797 N N . ALA A 1 222 ? -8.305 13.012 12.297 1.00 91.75 222 ALA A N 1
ATOM 1798 C CA . ALA A 1 222 ? -8.340 11.850 13.178 1.00 91.75 222 ALA A CA 1
ATOM 1799 C C . ALA A 1 222 ? -9.766 11.324 13.392 1.00 91.75 222 ALA A C 1
ATOM 1801 O O . ALA A 1 222 ? -10.006 10.116 13.356 1.00 91.75 222 ALA A O 1
ATOM 1802 N N . ASP A 1 223 ? -10.736 12.219 13.579 1.00 92.38 223 ASP A N 1
ATOM 1803 C CA . ASP A 1 223 ? -12.132 11.830 13.783 1.00 92.38 223 ASP A CA 1
ATOM 1804 C C . ASP A 1 223 ? -12.759 11.219 12.529 1.00 92.38 223 ASP A C 1
ATOM 1806 O O . ASP A 1 223 ? -13.444 10.198 12.627 1.00 92.38 223 ASP A O 1
ATOM 1810 N N . GLU A 1 224 ? -12.484 11.779 11.351 1.00 93.25 224 GLU A N 1
ATOM 1811 C CA . GLU A 1 224 ? -12.943 11.224 10.073 1.00 93.25 224 GLU A CA 1
ATOM 1812 C C . GLU A 1 224 ? -12.328 9.840 9.819 1.00 93.25 224 GLU A C 1
ATOM 1814 O O . GLU A 1 224 ? -13.031 8.905 9.413 1.00 93.25 224 GLU A O 1
ATOM 1819 N N . LEU A 1 225 ? -11.040 9.665 10.137 1.00 91.81 225 LEU A N 1
ATOM 1820 C CA . LEU A 1 225 ? -10.364 8.374 10.053 1.00 91.81 225 LEU A CA 1
ATOM 1821 C C . LEU A 1 225 ? -11.021 7.333 10.962 1.00 91.81 225 LEU A C 1
ATOM 1823 O O . LEU A 1 225 ? -11.400 6.250 10.504 1.00 91.81 225 LEU A O 1
ATOM 1827 N N . LYS A 1 226 ? -11.202 7.671 12.243 1.00 91.69 226 LYS A N 1
ATOM 1828 C CA . LYS A 1 226 ? -11.835 6.791 13.233 1.00 91.69 226 LYS A CA 1
ATOM 1829 C C . LYS A 1 226 ? -13.258 6.422 12.828 1.00 91.69 226 LYS A C 1
ATOM 1831 O O . LYS A 1 226 ? -13.650 5.263 12.982 1.00 91.69 226 LYS A O 1
ATOM 1836 N N . GLN A 1 227 ? -14.034 7.366 12.295 1.00 92.12 227 GLN A N 1
ATOM 1837 C CA . GLN A 1 227 ? -15.390 7.113 11.800 1.00 92.12 227 GLN A CA 1
ATOM 1838 C C . GLN A 1 227 ? -15.387 6.164 10.598 1.00 92.12 227 GLN A C 1
ATOM 1840 O O . GLN A 1 227 ? -16.146 5.191 10.592 1.00 92.12 227 GLN A O 1
ATOM 1845 N N . THR A 1 228 ? -14.502 6.400 9.629 1.00 91.31 228 THR A N 1
ATOM 1846 C CA . THR A 1 228 ? -14.357 5.564 8.429 1.00 91.31 228 THR A CA 1
ATOM 1847 C C . THR A 1 228 ? -13.992 4.131 8.802 1.00 91.31 228 THR A C 1
ATOM 1849 O O . THR A 1 228 ? -14.671 3.187 8.386 1.00 91.31 228 THR A O 1
ATOM 1852 N N . PHE A 1 229 ? -12.985 3.949 9.661 1.00 92.12 229 PHE A N 1
ATOM 1853 C CA . PHE A 1 229 ? -12.638 2.625 10.167 1.00 92.12 229 PHE A CA 1
ATOM 1854 C C . PHE A 1 229 ? -13.790 1.991 10.943 1.00 92.12 229 PHE A C 1
ATOM 1856 O O . PHE A 1 229 ? -14.110 0.829 10.710 1.00 92.12 229 PHE A O 1
ATOM 1863 N N . SER A 1 230 ? -14.427 2.731 11.856 1.00 93.19 230 SER A N 1
ATOM 1864 C CA . SER A 1 230 ? -15.525 2.210 12.678 1.00 93.19 230 SER A CA 1
ATOM 1865 C C . SER A 1 230 ? -16.655 1.672 11.807 1.00 93.19 230 SER A C 1
ATOM 1867 O O . SER A 1 230 ? -17.163 0.578 12.058 1.00 93.19 230 SER A O 1
ATOM 1869 N N . PHE A 1 231 ? -17.021 2.417 10.763 1.00 92.56 231 PHE A N 1
ATOM 1870 C CA . PHE A 1 231 ? -18.030 2.013 9.794 1.00 92.56 231 PHE A CA 1
ATOM 1871 C C . PHE A 1 231 ? -17.625 0.730 9.056 1.00 92.56 231 PHE A C 1
ATOM 1873 O O . PHE A 1 231 ? -18.375 -0.251 9.071 1.00 92.56 231 PHE A O 1
ATOM 1880 N N . GLU A 1 232 ? -16.429 0.698 8.465 1.00 91.94 232 GLU A N 1
ATOM 1881 C CA . GLU A 1 232 ? -15.959 -0.449 7.682 1.00 91.94 232 GLU A CA 1
ATOM 1882 C C . GLU A 1 232 ? -15.732 -1.697 8.549 1.00 91.94 232 GLU A C 1
ATOM 1884 O O . GLU A 1 232 ? -16.173 -2.793 8.194 1.00 91.94 232 GLU A O 1
ATOM 1889 N N . ALA A 1 233 ? -15.127 -1.554 9.729 1.00 93.44 233 ALA A N 1
ATOM 1890 C CA . ALA A 1 233 ? -14.923 -2.648 10.673 1.00 93.44 233 ALA A CA 1
ATOM 1891 C C . ALA A 1 233 ? -16.263 -3.258 11.103 1.00 93.44 233 ALA A C 1
ATOM 1893 O O . ALA A 1 233 ? -16.453 -4.473 11.015 1.00 93.44 233 ALA A O 1
ATOM 1894 N N . MET A 1 234 ? -17.236 -2.428 11.491 1.00 94.25 234 MET A N 1
ATOM 1895 C CA . MET A 1 234 ? -18.578 -2.885 11.864 1.00 94.25 234 MET A CA 1
ATOM 1896 C C . MET A 1 234 ? -19.295 -3.598 10.719 1.00 94.25 234 MET A C 1
ATOM 1898 O O . MET A 1 234 ? -19.934 -4.637 10.923 1.00 94.25 234 MET A O 1
ATOM 1902 N N . ARG A 1 235 ? -19.174 -3.059 9.506 1.00 93.19 235 ARG A N 1
ATOM 1903 C CA . ARG A 1 235 ? -19.747 -3.630 8.289 1.00 93.19 235 ARG A CA 1
ATOM 1904 C C . ARG A 1 235 ? -19.180 -5.023 7.995 1.00 93.19 235 ARG A C 1
ATOM 1906 O O . ARG A 1 235 ? -19.952 -5.949 7.721 1.00 93.19 235 ARG A O 1
ATOM 1913 N N . TRP A 1 236 ? -17.865 -5.198 8.121 1.00 93.00 236 TRP A N 1
ATOM 1914 C CA . TRP A 1 236 ? -17.195 -6.491 7.966 1.00 93.00 236 TRP A CA 1
ATOM 1915 C C . TRP A 1 236 ? -17.556 -7.483 9.071 1.00 93.00 236 TRP A C 1
ATOM 1917 O O . TRP A 1 236 ? -17.954 -8.607 8.772 1.00 93.00 236 TRP A O 1
ATOM 1927 N N . LEU A 1 237 ? -17.499 -7.081 10.342 1.00 95.44 237 LEU A N 1
ATOM 1928 C CA . LEU A 1 237 ? -17.846 -7.956 11.467 1.00 95.44 237 LEU A CA 1
ATOM 1929 C C . LEU A 1 237 ? -19.305 -8.433 11.388 1.00 95.44 237 LEU A C 1
ATOM 1931 O O . LEU A 1 237 ? -19.599 -9.605 11.633 1.00 95.44 237 LEU A O 1
ATOM 1935 N N . LYS A 1 238 ? -20.237 -7.552 10.999 1.00 95.25 238 LYS A N 1
ATOM 1936 C CA . LYS A 1 238 ? -21.645 -7.919 10.791 1.00 95.25 238 LYS A CA 1
ATOM 1937 C C . LYS A 1 238 ? -21.793 -8.961 9.684 1.00 95.25 238 LYS A C 1
ATOM 1939 O O . LYS A 1 238 ? -22.524 -9.932 9.881 1.00 95.25 238 LYS A O 1
ATOM 1944 N N . TYR A 1 239 ? -21.116 -8.756 8.554 1.00 93.12 239 TYR A N 1
ATOM 1945 C CA . TYR A 1 239 ? -21.118 -9.696 7.435 1.00 93.12 239 TYR A CA 1
ATOM 1946 C C . TYR A 1 239 ? -20.597 -11.069 7.863 1.00 93.12 239 TYR A C 1
ATOM 1948 O O . TYR A 1 239 ? -21.335 -12.047 7.780 1.00 93.12 239 TYR A O 1
ATOM 1956 N N . ILE A 1 240 ? -19.378 -11.119 8.410 1.00 93.81 240 ILE A N 1
ATOM 1957 C CA . ILE A 1 240 ? -18.701 -12.365 8.792 1.00 93.81 240 ILE A CA 1
ATOM 1958 C C . ILE A 1 240 ? -19.530 -13.13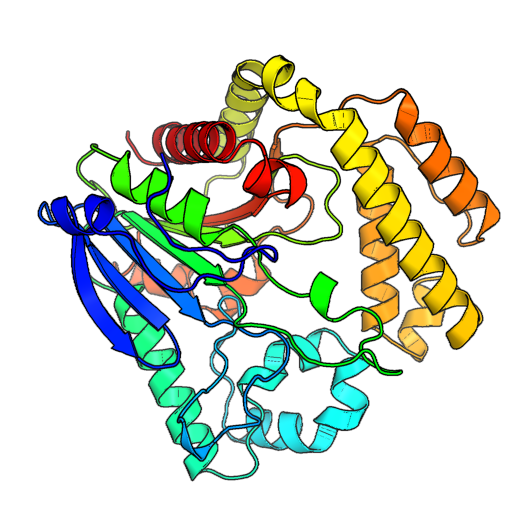8 9.812 1.00 93.81 240 ILE A C 1
ATOM 1960 O O . ILE A 1 240 ? -19.723 -14.343 9.679 1.00 93.81 240 ILE A O 1
ATOM 1964 N N . TYR A 1 241 ? -20.087 -12.464 10.819 1.00 95.38 241 TYR A N 1
ATOM 1965 C CA . TYR A 1 241 ? -20.933 -13.162 11.777 1.00 95.38 241 TYR A CA 1
ATOM 1966 C C . TYR A 1 241 ? -22.208 -13.710 11.128 1.00 95.38 241 TYR A C 1
ATOM 1968 O O . TYR A 1 241 ? -22.619 -14.820 11.454 1.00 95.38 241 TYR A O 1
ATOM 1976 N N . LYS A 1 242 ? -22.853 -12.950 10.231 1.00 94.31 242 LYS A N 1
ATOM 1977 C CA . LYS A 1 242 ? -24.074 -13.402 9.546 1.00 94.31 242 LYS A CA 1
ATOM 1978 C C . LYS A 1 242 ? -23.804 -14.641 8.688 1.00 94.31 242 LYS A C 1
ATOM 1980 O O . LYS A 1 242 ? -24.638 -15.537 8.669 1.00 94.31 242 LYS A O 1
ATOM 1985 N N . THR A 1 243 ? -22.666 -14.693 8.000 1.00 91.56 243 THR A N 1
ATOM 1986 C CA . THR A 1 243 ? -22.343 -15.768 7.049 1.00 91.56 243 THR A CA 1
ATOM 1987 C C . THR A 1 243 ? -21.629 -16.958 7.685 1.00 91.56 243 THR A C 1
ATOM 1989 O O . THR A 1 243 ? -21.780 -18.079 7.209 1.00 91.56 243 THR A O 1
ATOM 1992 N N . ARG A 1 244 ? -20.853 -16.751 8.757 1.00 91.50 244 ARG A N 1
ATOM 1993 C CA . ARG A 1 244 ? -20.031 -17.799 9.397 1.00 91.50 244 ARG A CA 1
ATOM 1994 C C . ARG A 1 244 ? -20.511 -18.203 10.792 1.00 91.50 244 ARG A C 1
ATOM 1996 O O . ARG A 1 244 ? -20.039 -19.199 11.334 1.00 91.50 244 ARG A O 1
ATOM 2003 N N . GLY A 1 245 ? -21.395 -17.421 11.414 1.00 94.19 245 GLY A N 1
ATOM 2004 C CA . GLY A 1 245 ? -21.893 -17.660 12.775 1.00 94.19 245 GLY A CA 1
ATOM 2005 C C . GLY A 1 245 ? -20.852 -17.447 13.883 1.00 94.19 245 GLY A C 1
ATOM 2006 O O . GLY A 1 245 ? -21.085 -17.809 15.037 1.00 94.19 245 GLY A O 1
ATOM 2007 N N . THR A 1 246 ? -19.676 -16.899 13.562 1.00 95.31 246 THR A N 1
ATOM 2008 C CA . THR A 1 246 ? -18.588 -16.685 14.521 1.00 95.31 246 THR A CA 1
ATOM 2009 C C . THR A 1 246 ? -17.651 -15.565 14.074 1.00 95.31 246 THR A C 1
ATOM 2011 O O . THR A 1 246 ? -17.504 -15.315 12.883 1.00 95.31 246 THR A O 1
ATOM 2014 N N . LEU A 1 247 ? -17.016 -14.901 15.043 1.00 97.00 247 LEU A N 1
ATOM 2015 C CA . LEU A 1 247 ? -15.917 -13.952 14.831 1.00 97.00 247 LEU A CA 1
ATOM 2016 C C . LEU A 1 247 ? -14.597 -14.474 15.412 1.00 97.00 247 LEU A C 1
ATOM 2018 O O . LEU A 1 247 ? -13.608 -13.758 15.402 1.00 97.00 247 LEU A O 1
ATOM 2022 N N . ASP A 1 248 ? -14.568 -15.693 15.951 1.00 96.56 248 ASP A N 1
ATOM 2023 C CA . ASP A 1 248 ? -13.360 -16.264 16.546 1.00 96.56 248 ASP A CA 1
ATOM 2024 C C . ASP A 1 248 ? -12.370 -16.667 15.436 1.00 96.56 248 ASP A C 1
ATOM 2026 O O . ASP A 1 248 ? -12.701 -17.552 14.635 1.00 96.56 248 ASP A O 1
ATOM 2030 N N . PRO A 1 249 ? -11.150 -16.094 15.392 1.00 95.25 249 PRO A N 1
ATOM 2031 C CA . PRO A 1 249 ? -10.139 -16.432 14.395 1.00 95.25 249 PRO A CA 1
ATOM 2032 C C . PRO A 1 249 ? -9.831 -17.931 14.299 1.00 95.25 249 PRO A C 1
ATOM 2034 O O . PRO A 1 249 ? -9.633 -18.443 13.196 1.00 95.25 249 PRO A O 1
ATOM 2037 N N . LYS A 1 250 ? -9.838 -18.672 15.418 1.00 94.38 250 LYS A N 1
ATOM 2038 C CA . LYS A 1 250 ? -9.573 -20.122 15.429 1.00 94.38 250 LYS A CA 1
ATOM 2039 C C . LYS A 1 250 ? -10.680 -20.900 14.726 1.00 94.38 250 LYS A C 1
ATOM 2041 O O . LYS A 1 250 ? -10.397 -21.864 14.013 1.00 94.38 250 LYS A O 1
ATOM 2046 N N . ARG A 1 251 ? -11.937 -20.486 14.910 1.00 95.25 251 ARG A N 1
ATOM 2047 C CA . ARG A 1 251 ? -13.091 -21.095 14.231 1.00 95.25 251 ARG A CA 1
ATOM 2048 C C . ARG A 1 251 ? -13.140 -20.678 12.765 1.00 95.25 251 ARG A C 1
ATOM 2050 O O . ARG A 1 251 ? -13.322 -21.538 11.908 1.00 95.25 251 ARG A O 1
ATOM 2057 N N . LEU A 1 252 ? -12.895 -19.398 12.477 1.00 93.12 252 LEU A N 1
ATOM 2058 C CA . LEU A 1 252 ? -12.821 -18.869 11.114 1.00 93.12 252 LEU A CA 1
ATOM 2059 C C . LEU A 1 252 ? -11.730 -19.555 10.289 1.00 93.12 252 LEU A C 1
ATOM 2061 O O . LEU A 1 252 ? -11.955 -19.832 9.117 1.00 93.12 252 LEU A O 1
ATOM 2065 N N . ASN A 1 253 ? -10.597 -19.934 10.893 1.00 89.75 253 ASN A N 1
ATOM 2066 C CA . ASN A 1 253 ? -9.522 -20.642 10.189 1.00 89.75 253 ASN A CA 1
ATOM 2067 C C . ASN A 1 253 ? -9.978 -21.935 9.492 1.00 89.75 253 ASN A C 1
ATOM 2069 O O . ASN A 1 253 ? -9.334 -22.375 8.547 1.00 89.75 253 ASN A O 1
ATOM 2073 N N . ARG A 1 254 ? -11.064 -22.554 9.970 1.00 87.50 254 ARG A N 1
ATOM 2074 C CA . ARG A 1 254 ? -11.604 -23.803 9.419 1.00 87.50 254 ARG A CA 1
ATOM 2075 C C . ARG A 1 254 ? -12.554 -23.587 8.238 1.00 87.50 254 ARG A C 1
ATOM 2077 O O . ARG A 1 254 ? -12.870 -24.558 7.565 1.00 87.50 254 ARG A O 1
ATOM 2084 N N . VAL A 1 255 ? -13.029 -22.358 8.022 1.00 86.31 255 VAL A N 1
ATOM 2085 C CA . VAL A 1 255 ? -14.080 -22.046 7.034 1.00 86.31 255 VAL A CA 1
ATOM 2086 C C . VAL A 1 255 ? -13.677 -20.962 6.038 1.00 86.31 255 VAL A C 1
ATOM 2088 O O . VAL A 1 255 ? -14.052 -21.038 4.881 1.00 86.31 255 VAL A O 1
ATOM 2091 N N . SER A 1 256 ? -12.928 -19.946 6.465 1.00 86.38 256 SER A N 1
ATOM 2092 C CA . SER A 1 256 ? -12.494 -18.837 5.616 1.00 86.38 256 SER A CA 1
ATOM 2093 C C . SER A 1 256 ? -11.285 -18.159 6.249 1.00 86.38 256 SER A C 1
ATOM 2095 O O . SER A 1 256 ? -11.370 -17.449 7.258 1.00 86.38 256 SER A O 1
ATOM 2097 N N . THR A 1 257 ? -10.117 -18.377 5.652 1.00 86.00 257 THR A N 1
ATOM 2098 C CA . THR A 1 257 ? -8.883 -17.73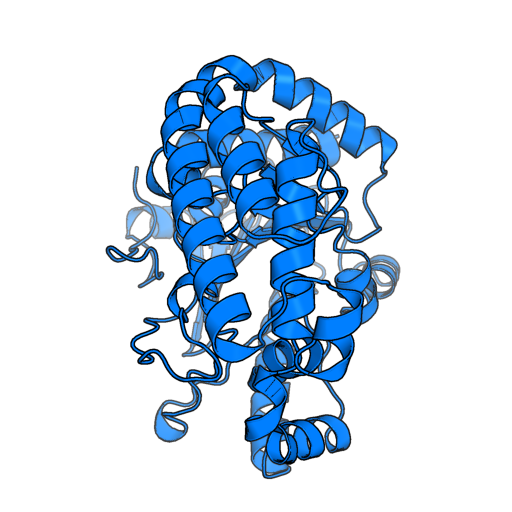3 6.121 1.00 86.00 257 THR A CA 1
ATOM 2099 C C . THR A 1 257 ? -8.833 -16.251 5.739 1.00 86.00 257 THR A C 1
ATOM 2101 O O . THR A 1 257 ? -8.139 -15.481 6.406 1.00 86.00 257 THR A O 1
ATOM 2104 N N . ALA A 1 258 ? -9.594 -15.836 4.719 1.00 83.38 258 ALA A N 1
ATOM 2105 C CA . ALA A 1 258 ? -9.807 -14.431 4.384 1.00 83.38 258 ALA A CA 1
ATOM 2106 C C . ALA A 1 258 ? -10.593 -13.701 5.490 1.00 83.38 258 ALA A C 1
ATOM 2108 O O . ALA A 1 258 ? -10.122 -12.680 5.997 1.00 83.38 258 ALA A O 1
ATOM 2109 N N . ASP A 1 259 ? -11.720 -14.268 5.937 1.00 89.69 259 ASP A N 1
ATOM 2110 C CA . ASP A 1 259 ? -12.525 -13.702 7.031 1.00 89.69 259 ASP A CA 1
ATOM 2111 C C . ASP A 1 259 ? -11.747 -13.713 8.354 1.00 89.69 259 ASP A C 1
ATOM 2113 O O . ASP A 1 259 ? -11.779 -12.734 9.100 1.00 89.69 259 ASP A O 1
ATOM 2117 N N . ARG A 1 260 ? -10.972 -14.777 8.626 1.00 92.06 260 ARG A N 1
ATOM 2118 C CA . ARG A 1 260 ? -10.052 -14.817 9.775 1.00 92.06 260 ARG A CA 1
ATOM 2119 C C . ARG A 1 260 ? -9.109 -13.618 9.777 1.00 92.06 260 ARG A C 1
ATOM 2121 O O . ARG A 1 260 ? -9.056 -12.890 10.764 1.00 92.06 260 ARG A O 1
ATOM 2128 N N . ARG A 1 261 ? -8.369 -13.413 8.681 1.00 87.69 261 ARG A N 1
ATOM 2129 C CA . ARG A 1 261 ? -7.396 -12.316 8.579 1.00 87.69 261 ARG A CA 1
ATOM 2130 C C . ARG A 1 261 ? -8.063 -10.952 8.694 1.00 87.69 261 ARG A C 1
ATOM 2132 O O . ARG A 1 261 ? -7.484 -10.056 9.294 1.00 87.69 261 ARG A O 1
ATOM 2139 N N . ARG A 1 262 ? -9.282 -10.803 8.167 1.00 89.69 262 ARG A N 1
ATOM 2140 C CA . ARG A 1 262 ? -10.076 -9.579 8.319 1.00 89.69 262 ARG A CA 1
ATOM 2141 C C . ARG A 1 262 ? -10.341 -9.264 9.790 1.00 89.69 262 ARG A C 1
ATOM 2143 O O . ARG A 1 262 ? -10.121 -8.133 10.213 1.00 89.69 262 ARG A O 1
ATOM 2150 N N . VAL A 1 263 ? -10.783 -10.253 10.568 1.00 94.06 263 VAL A N 1
ATOM 2151 C CA . VAL A 1 263 ? -11.002 -10.070 12.010 1.00 94.06 263 VAL A CA 1
ATOM 2152 C C . VAL A 1 263 ? -9.687 -9.792 12.735 1.00 94.06 263 VAL A C 1
ATOM 2154 O O . VAL A 1 263 ? -9.630 -8.871 13.543 1.00 94.06 263 VAL A O 1
ATOM 2157 N N . GLU A 1 264 ? -8.624 -10.538 12.433 1.00 92.94 264 GLU A N 1
ATOM 2158 C CA . GLU A 1 264 ? -7.300 -10.323 13.033 1.00 92.94 264 GLU A CA 1
ATOM 2159 C C . GLU A 1 264 ? -6.766 -8.911 12.761 1.00 92.94 264 GLU A C 1
ATOM 2161 O O . GLU A 1 264 ? -6.226 -8.287 13.670 1.00 92.94 264 GLU A O 1
ATOM 2166 N N . GLN A 1 265 ? -6.962 -8.380 11.549 1.00 90.19 265 GLN A N 1
ATOM 2167 C CA . GLN A 1 265 ? -6.599 -7.005 11.209 1.00 90.19 265 GLN A CA 1
ATOM 2168 C C . GLN A 1 265 ? -7.400 -5.998 12.038 1.00 90.19 265 GLN A C 1
ATOM 2170 O O . GLN A 1 265 ? -6.800 -5.127 12.651 1.00 90.19 265 GLN A O 1
ATOM 2175 N N . ILE A 1 266 ? -8.725 -6.149 12.145 1.00 94.06 266 ILE A N 1
ATOM 2176 C CA . ILE A 1 266 ? -9.555 -5.259 12.978 1.00 94.06 266 ILE A CA 1
ATOM 2177 C C . ILE A 1 266 ? -9.100 -5.290 14.443 1.00 94.06 266 ILE A C 1
ATOM 2179 O O . ILE A 1 266 ? -8.979 -4.245 15.072 1.00 94.06 266 ILE A O 1
ATOM 2183 N N . VAL A 1 267 ? -8.820 -6.474 14.995 1.00 94.06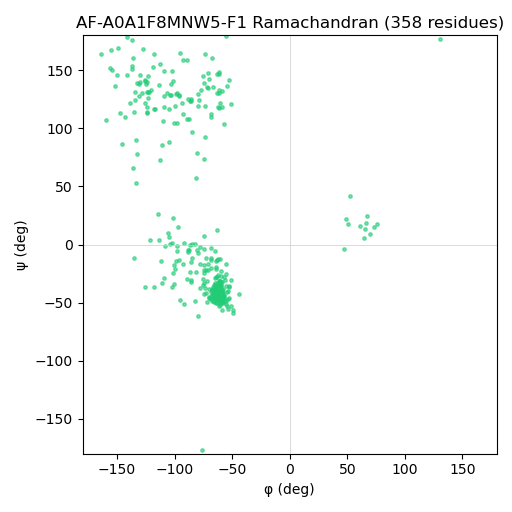 267 VAL A N 1
ATOM 2184 C CA . VAL A 1 267 ? -8.333 -6.623 16.379 1.00 94.06 267 VAL A CA 1
ATOM 2185 C C . VAL A 1 267 ? -6.981 -5.942 16.565 1.00 94.06 267 VAL A C 1
ATOM 2187 O O . VAL A 1 267 ? -6.760 -5.272 17.569 1.00 94.06 267 VAL A O 1
ATOM 2190 N N . LYS A 1 268 ? -6.078 -6.115 15.602 1.00 91.25 268 LYS A N 1
ATOM 2191 C CA . LYS A 1 268 ? -4.746 -5.516 15.611 1.00 91.25 268 LYS A CA 1
ATOM 2192 C C . LYS A 1 268 ? -4.812 -3.988 15.566 1.00 91.25 268 LYS A C 1
ATOM 2194 O O . LYS A 1 268 ? -4.157 -3.341 16.368 1.00 91.25 268 LYS A O 1
ATOM 2199 N N . GLU A 1 269 ? -5.649 -3.431 14.700 1.00 91.00 269 GLU A N 1
ATOM 2200 C CA . GLU A 1 269 ? -5.902 -1.988 14.612 1.00 91.00 269 GLU A CA 1
ATOM 2201 C C . GLU A 1 269 ? -6.501 -1.451 15.918 1.00 91.00 269 GLU A C 1
ATOM 2203 O O . GLU A 1 269 ? -6.005 -0.484 16.477 1.00 91.00 269 GLU A O 1
ATOM 2208 N N . LEU A 1 270 ? -7.503 -2.128 16.489 1.00 92.38 270 LEU A N 1
ATOM 2209 C CA . LEU A 1 270 ? -8.080 -1.755 17.787 1.00 92.38 270 LEU A CA 1
ATOM 2210 C C . LEU A 1 270 ? -7.042 -1.770 18.925 1.00 92.38 270 LEU A C 1
ATOM 2212 O O . LEU A 1 270 ? -7.074 -0.910 19.808 1.00 92.38 270 LEU A O 1
ATOM 2216 N N . LYS A 1 271 ? -6.089 -2.708 18.888 1.00 91.25 271 LYS A N 1
ATOM 2217 C CA . LYS A 1 271 ? -5.015 -2.806 19.883 1.00 91.25 271 LYS A CA 1
ATOM 2218 C C . LYS A 1 271 ? -4.069 -1.602 19.860 1.00 91.25 271 LYS A C 1
ATOM 2220 O O . LYS A 1 271 ? -3.545 -1.257 20.918 1.00 91.25 271 LYS A O 1
ATOM 2225 N N . LEU A 1 272 ? -3.876 -0.937 18.715 1.00 87.62 272 LEU A N 1
ATOM 2226 C CA . LEU A 1 272 ? -3.113 0.324 18.655 1.00 87.62 272 LEU A CA 1
ATOM 2227 C C . LEU A 1 272 ? -3.692 1.398 19.578 1.00 87.62 272 LEU A C 1
ATOM 2229 O O . LEU A 1 272 ? -2.954 2.225 20.096 1.00 87.62 272 LEU A O 1
ATOM 2233 N N . TYR A 1 273 ? -4.995 1.328 19.831 1.00 87.31 273 TYR A N 1
ATOM 2234 C CA . TYR A 1 273 ? -5.756 2.271 20.644 1.00 87.31 273 TYR A CA 1
ATOM 2235 C C . TYR A 1 273 ? -6.037 1.746 22.053 1.00 87.31 273 TYR A C 1
ATOM 2237 O O . TYR A 1 273 ? -7.024 2.122 22.692 1.00 87.31 273 TYR A O 1
ATOM 2245 N N . GLY A 1 274 ? -5.214 0.802 22.518 1.00 87.88 274 GLY A N 1
ATOM 2246 C CA . GLY A 1 274 ? -5.344 0.196 23.841 1.00 87.88 274 GLY A CA 1
ATOM 2247 C C . GLY A 1 274 ? -6.617 -0.631 24.029 1.00 87.88 274 GLY A C 1
ATOM 2248 O O . GLY A 1 274 ? -6.957 -0.976 25.158 1.00 87.88 274 GLY A O 1
ATOM 2249 N N . GLN A 1 275 ? -7.346 -0.955 22.955 1.00 91.25 275 GLN A N 1
ATOM 2250 C CA .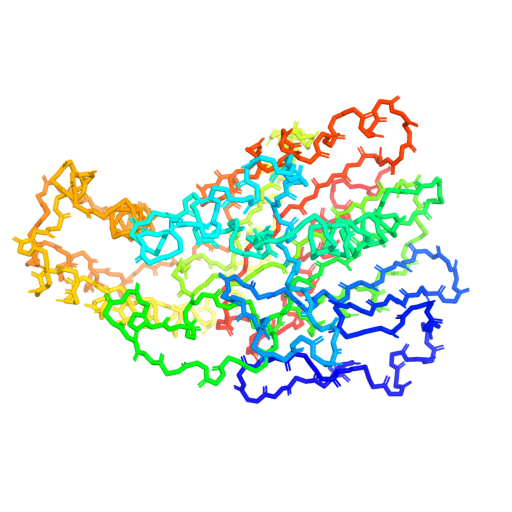 GLN A 1 275 ? -8.538 -1.787 23.059 1.00 91.25 275 GLN A CA 1
ATOM 2251 C C . GLN A 1 275 ? -8.148 -3.265 23.021 1.00 91.25 275 GLN A C 1
ATOM 2253 O O . GLN A 1 275 ? -7.526 -3.741 22.070 1.00 91.25 275 GLN A O 1
ATOM 2258 N N . GLU A 1 276 ? -8.575 -4.020 24.029 1.00 89.88 276 GLU A N 1
ATOM 2259 C CA . GLU A 1 276 ? -8.363 -5.464 24.090 1.00 89.88 276 GLU A CA 1
ATOM 2260 C C . GLU A 1 276 ? -9.655 -6.237 23.816 1.00 89.88 276 GLU A C 1
ATOM 2262 O O . GLU A 1 276 ? -10.706 -6.000 24.419 1.00 89.88 276 GLU A O 1
ATOM 2267 N N . ILE A 1 277 ? -9.570 -7.216 22.913 1.00 91.88 277 ILE A N 1
ATOM 2268 C CA . ILE A 1 277 ? -10.668 -8.132 22.595 1.00 91.88 277 ILE A CA 1
ATOM 2269 C C . ILE A 1 277 ? -10.375 -9.488 23.241 1.00 91.88 277 ILE A C 1
ATOM 2271 O O . ILE A 1 277 ? -9.780 -10.369 22.627 1.00 91.88 277 ILE A O 1
ATOM 2275 N N . GLY A 1 278 ? -10.797 -9.655 24.498 1.00 85.31 278 GLY A N 1
ATOM 2276 C CA . GLY A 1 278 ? -10.673 -10.933 25.217 1.00 85.31 278 GLY A CA 1
ATOM 2277 C C . GLY A 1 278 ? -11.683 -11.997 24.766 1.00 85.31 278 GLY A C 1
ATOM 2278 O O . GLY A 1 278 ? -11.432 -13.192 24.879 1.00 85.31 278 GLY A O 1
ATOM 2279 N N . GLU A 1 279 ? -12.821 -11.571 24.209 1.00 92.44 279 GLU A N 1
ATOM 2280 C CA . GLU A 1 279 ? -13.850 -12.455 23.661 1.00 92.44 279 GLU A CA 1
ATOM 2281 C C . GLU A 1 279 ? -14.316 -11.950 22.292 1.00 92.44 279 GLU A C 1
ATOM 2283 O O . GLU A 1 279 ? -14.711 -10.793 22.143 1.00 92.44 279 GLU A O 1
ATOM 2288 N N . PHE A 1 280 ? -14.359 -12.842 21.302 1.00 95.69 280 PHE A N 1
ATOM 2289 C CA . PHE A 1 280 ? -14.756 -12.533 19.924 1.00 95.69 280 PHE A CA 1
ATOM 2290 C C . PHE A 1 280 ? -16.284 -12.506 19.747 1.00 95.69 280 PHE A C 1
ATOM 2292 O O . PHE A 1 280 ? -16.859 -13.242 18.942 1.00 95.69 280 PHE A O 1
ATOM 2299 N N . LYS A 1 281 ? -16.955 -11.661 20.535 1.00 94.06 281 LYS A N 1
ATOM 2300 C CA . LYS A 1 281 ? -18.406 -11.417 20.489 1.00 94.06 281 LYS A CA 1
ATOM 2301 C C . LYS A 1 281 ? -18.698 -10.028 19.925 1.00 94.06 281 LYS A C 1
ATOM 2303 O O . LYS A 1 281 ? -17.921 -9.097 20.138 1.00 94.06 281 LYS A O 1
ATOM 2308 N N . LYS A 1 282 ? -19.838 -9.865 19.243 1.00 93.56 282 LYS A N 1
ATOM 2309 C CA . LYS A 1 282 ? -20.229 -8.588 18.615 1.00 93.56 282 LYS A CA 1
ATOM 2310 C C . LYS A 1 282 ? -20.231 -7.434 19.611 1.00 93.56 282 LYS A C 1
ATOM 2312 O O . LYS A 1 282 ? -19.763 -6.350 19.298 1.00 93.56 282 LYS A O 1
ATOM 2317 N N . GLU A 1 283 ? -20.720 -7.673 20.820 1.00 94.44 283 GLU A N 1
ATOM 2318 C CA . GLU A 1 283 ? -20.867 -6.661 21.863 1.00 94.44 283 GLU A CA 1
ATOM 2319 C C . GLU A 1 283 ? -19.503 -6.126 22.318 1.00 94.44 283 GLU A C 1
ATOM 2321 O O . GLU A 1 283 ? -19.367 -4.934 22.593 1.00 94.44 283 GLU A O 1
ATOM 2326 N N . LYS A 1 284 ? -18.475 -6.987 22.344 1.00 96.25 284 LYS A N 1
ATOM 2327 C CA . LYS A 1 284 ? -17.102 -6.602 22.696 1.00 96.25 284 LYS A CA 1
ATOM 2328 C C . LYS A 1 284 ? -16.476 -5.734 21.610 1.00 96.25 284 LYS A C 1
ATOM 2330 O O . LYS A 1 284 ? -15.933 -4.682 21.933 1.00 96.25 284 LYS A O 1
ATOM 2335 N N . PHE A 1 285 ? -16.637 -6.114 20.341 1.00 96.19 285 PHE A N 1
ATOM 2336 C CA . PHE A 1 285 ? -16.212 -5.278 19.216 1.00 96.19 285 PHE A CA 1
ATOM 2337 C C . PHE A 1 285 ? -16.941 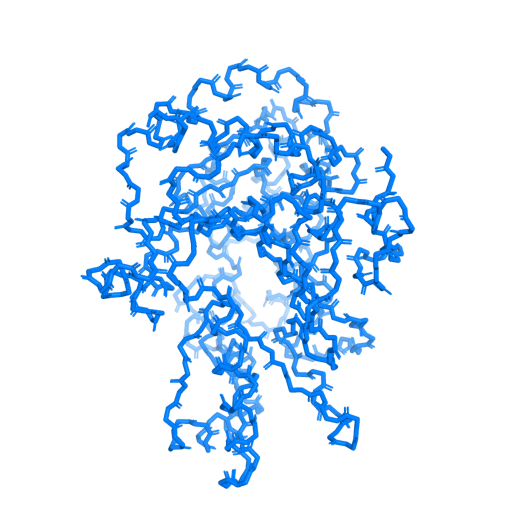-3.930 19.194 1.00 96.19 285 PHE A C 1
ATOM 2339 O O . PHE A 1 285 ? -16.295 -2.895 19.071 1.00 96.19 285 PHE A O 1
ATOM 2346 N N . ASN A 1 286 ? -18.263 -3.920 19.395 1.00 94.25 286 ASN A N 1
ATOM 2347 C CA . ASN A 1 286 ? -19.051 -2.687 19.457 1.00 94.25 286 ASN A CA 1
ATOM 2348 C C . ASN A 1 286 ? -18.541 -1.744 20.549 1.00 94.25 286 ASN A C 1
ATOM 2350 O O . ASN A 1 286 ? -18.445 -0.540 20.323 1.00 94.25 286 ASN A O 1
ATOM 2354 N N . LYS A 1 287 ? -18.233 -2.282 21.737 1.00 94.00 287 LYS A N 1
ATOM 2355 C CA . LYS A 1 287 ? -17.682 -1.498 22.845 1.00 94.00 287 LYS A CA 1
ATOM 2356 C C . LYS A 1 287 ? -16.307 -0.929 22.486 1.00 94.00 287 LYS A C 1
ATOM 2358 O O . LYS A 1 287 ? -16.121 0.274 22.606 1.00 94.00 287 LYS A O 1
ATOM 2363 N N . ALA A 1 288 ? -15.392 -1.765 21.996 1.00 94.31 288 ALA A N 1
ATOM 2364 C CA . ALA A 1 288 ? -14.044 -1.343 21.616 1.00 94.31 288 ALA A CA 1
ATOM 2365 C C . ALA A 1 288 ? -14.051 -0.250 20.534 1.00 94.31 288 ALA A C 1
ATOM 2367 O O . ALA A 1 288 ? -13.367 0.756 20.668 1.00 94.31 288 ALA A O 1
ATOM 2368 N N . ILE A 1 289 ? -14.881 -0.404 19.498 1.00 93.75 289 ILE A N 1
ATOM 2369 C CA . ILE A 1 289 ? -15.005 0.579 18.413 1.00 93.75 289 ILE A CA 1
ATOM 2370 C C . ILE A 1 289 ? -15.592 1.904 18.926 1.00 93.75 289 ILE A C 1
ATOM 2372 O O . ILE A 1 289 ? -15.129 2.973 18.542 1.00 93.75 289 ILE A O 1
ATOM 2376 N N . ARG A 1 290 ? -16.580 1.869 19.833 1.00 90.94 290 ARG A N 1
ATOM 2377 C CA . ARG A 1 290 ? -17.141 3.095 20.436 1.00 90.94 290 ARG A CA 1
ATOM 2378 C C . ARG A 1 290 ? -16.114 3.878 21.254 1.00 90.94 290 ARG A C 1
ATOM 2380 O O . ARG A 1 290 ? -16.193 5.102 21.274 1.00 90.94 290 ARG A O 1
ATOM 2387 N N . ASN A 1 291 ? -15.174 3.186 21.891 1.00 91.06 291 ASN A N 1
ATOM 2388 C CA . ASN A 1 291 ? -14.140 3.797 22.722 1.00 91.06 291 ASN A CA 1
ATOM 2389 C C . ASN A 1 291 ? -13.054 4.529 21.917 1.00 91.06 291 ASN A C 1
ATOM 2391 O O . ASN A 1 291 ? -12.292 5.286 22.503 1.00 91.06 291 ASN A O 1
ATOM 2395 N N . LEU A 1 292 ? -12.992 4.356 20.590 1.00 88.94 292 LEU A N 1
ATOM 2396 C CA . LEU A 1 292 ? -12.015 5.060 19.749 1.00 88.94 292 LEU A CA 1
ATOM 2397 C C . LEU A 1 292 ? -12.215 6.583 19.750 1.00 88.94 292 LEU A C 1
ATOM 2399 O O . LEU A 1 292 ? -11.301 7.325 19.417 1.00 88.94 292 LEU A O 1
ATOM 2403 N N . LYS A 1 293 ? -13.408 7.082 20.097 1.00 78.06 293 LYS A N 1
ATOM 2404 C CA . LYS A 1 293 ? -13.737 8.511 19.975 1.00 78.06 293 LYS A CA 1
ATOM 2405 C C . LYS A 1 293 ? -12.728 9.425 20.671 1.00 78.06 293 LYS A C 1
ATOM 2407 O O . LYS A 1 293 ? -12.363 10.441 20.093 1.00 78.06 293 LYS A O 1
ATOM 2412 N N . GLU A 1 294 ? -12.247 9.033 21.844 1.00 76.38 294 GLU A N 1
ATOM 2413 C CA . GLU A 1 294 ? -11.418 9.875 22.717 1.00 76.38 294 GLU A CA 1
ATOM 2414 C C . GLU A 1 294 ? -9.909 9.710 22.490 1.00 76.38 294 GLU A C 1
ATOM 2416 O O . GLU A 1 294 ? -9.110 10.339 23.174 1.00 76.38 294 GLU A O 1
ATOM 2421 N N . THR A 1 295 ? -9.497 8.868 21.542 1.00 83.38 295 THR A N 1
ATOM 2422 C CA . THR A 1 295 ? -8.082 8.560 21.326 1.00 83.38 295 THR A CA 1
ATOM 2423 C C . THR A 1 295 ? -7.486 9.317 20.142 1.00 83.38 295 THR A C 1
ATOM 2425 O O . THR A 1 295 ? -8.130 9.441 19.090 1.00 83.38 295 THR A O 1
ATOM 2428 N N . GLU A 1 296 ? -6.241 9.763 20.304 1.00 87.94 296 GLU A N 1
ATOM 2429 C CA . GLU A 1 296 ? -5.414 10.344 19.240 1.00 87.94 296 GLU A CA 1
ATOM 2430 C C . GLU A 1 296 ? -4.973 9.287 18.232 1.00 87.94 296 GLU A C 1
ATOM 2432 O O . GLU A 1 296 ? -4.760 8.122 18.577 1.00 87.94 296 GLU A O 1
ATOM 2437 N N . VAL A 1 297 ? -4.830 9.698 16.973 1.00 86.12 297 VAL A N 1
ATOM 2438 C CA . VAL A 1 297 ? -4.382 8.821 15.891 1.00 86.12 297 VAL A CA 1
ATOM 2439 C C . VAL A 1 297 ? -2.855 8.829 15.808 1.00 86.12 297 VAL A C 1
ATOM 2441 O O . VAL A 1 297 ? -2.285 9.907 15.633 1.00 86.12 297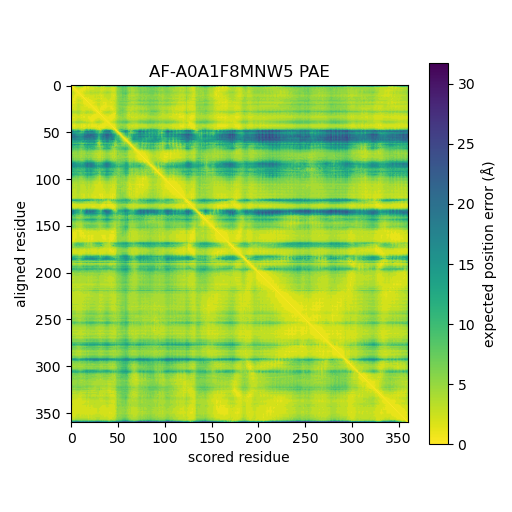 VAL A O 1
ATOM 2444 N N . PRO A 1 298 ? -2.176 7.666 15.865 1.00 89.06 298 PRO A N 1
ATOM 2445 C CA . PRO A 1 298 ? -0.751 7.592 15.565 1.00 89.06 298 PRO A CA 1
ATOM 2446 C C . PRO A 1 298 ? -0.488 8.030 14.123 1.00 89.06 298 PRO A C 1
ATOM 2448 O O . PRO A 1 298 ? -1.126 7.521 13.190 1.00 89.06 298 PRO A O 1
ATOM 2451 N N . VAL A 1 299 ? 0.469 8.939 13.921 1.00 88.75 299 VAL A N 1
ATOM 2452 C CA . VAL A 1 299 ? 0.815 9.383 12.565 1.00 88.75 299 VAL A CA 1
ATOM 2453 C C . VAL A 1 299 ? 1.551 8.275 11.834 1.00 88.75 299 VAL A C 1
ATOM 2455 O O . VAL A 1 299 ? 1.175 7.933 10.719 1.00 88.75 299 VAL A O 1
ATOM 2458 N N . ILE A 1 300 ? 2.576 7.689 12.447 1.00 90.69 300 ILE A N 1
ATOM 2459 C CA . ILE A 1 300 ? 3.443 6.698 11.818 1.00 90.69 300 ILE A CA 1
ATOM 2460 C C 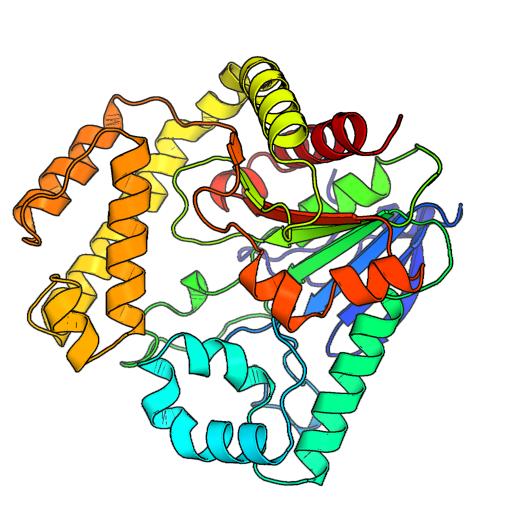. ILE A 1 300 ? 3.592 5.481 12.719 1.00 90.69 300 ILE A C 1
ATOM 2462 O O . ILE A 1 300 ? 4.009 5.559 13.872 1.00 90.69 300 ILE A O 1
ATOM 2466 N N . THR A 1 301 ? 3.338 4.318 12.134 1.00 89.38 301 THR A N 1
ATOM 2467 C CA . THR A 1 301 ? 3.732 3.026 12.694 1.00 89.38 301 THR A CA 1
ATOM 2468 C C . THR A 1 301 ? 4.799 2.368 11.821 1.00 89.38 301 THR A C 1
ATOM 2470 O O . THR A 1 301 ? 4.950 2.695 10.644 1.00 89.38 301 THR A O 1
ATOM 2473 N N . CYS A 1 302 ? 5.604 1.484 12.409 1.00 89.12 302 CYS A N 1
ATOM 2474 C CA . CYS A 1 302 ? 6.685 0.792 11.705 1.00 89.12 302 CYS A CA 1
ATOM 2475 C C . CYS A 1 302 ? 6.497 -0.705 11.833 1.00 89.12 302 CYS A C 1
ATOM 2477 O O . CYS A 1 302 ? 6.413 -1.219 12.951 1.00 89.12 302 CYS A O 1
ATOM 2479 N N . ASN A 1 303 ? 6.471 -1.396 10.693 1.00 84.81 303 ASN A N 1
ATOM 2480 C CA . ASN A 1 303 ? 6.293 -2.838 10.597 1.00 84.81 303 ASN A CA 1
ATOM 2481 C C . ASN A 1 303 ? 5.076 -3.351 11.385 1.00 84.81 303 ASN A C 1
ATOM 2483 O O . ASN A 1 303 ? 4.999 -4.547 11.693 1.00 84.81 303 ASN A O 1
ATOM 2487 N N . TYR A 1 304 ? 4.139 -2.465 11.740 1.00 85.31 304 TYR A N 1
ATOM 2488 C CA . TYR A 1 304 ? 3.068 -2.808 12.644 1.00 85.31 304 TYR A CA 1
ATOM 2489 C C . TYR A 1 304 ? 2.039 -3.551 11.841 1.00 85.31 304 TYR A C 1
ATOM 2491 O O . TYR A 1 304 ? 1.833 -4.725 12.115 1.00 85.31 304 TYR A O 1
ATOM 2499 N N . LEU A 1 305 ? 1.451 -2.933 10.818 1.00 76.94 305 LEU A N 1
ATOM 2500 C CA . LEU A 1 305 ? 0.378 -3.530 10.025 1.00 76.94 305 LEU A CA 1
ATOM 2501 C C . LEU A 1 305 ? 0.937 -4.463 8.960 1.00 76.94 305 LEU A C 1
ATOM 2503 O O . LEU A 1 305 ? 0.520 -5.629 8.904 1.00 76.94 305 LEU A O 1
ATOM 2507 N N . PHE A 1 306 ? 1.930 -3.991 8.212 1.00 74.19 306 PHE A N 1
ATOM 2508 C CA . PHE A 1 306 ? 2.532 -4.695 7.099 1.00 74.19 306 PHE A CA 1
ATOM 2509 C C . PHE A 1 306 ? 4.066 -4.636 7.157 1.00 74.19 306 PHE A C 1
ATOM 2511 O O . PHE A 1 306 ? 4.687 -3.785 6.529 1.00 74.19 306 PHE A O 1
ATOM 2518 N N . PRO A 1 307 ? 4.730 -5.606 7.815 1.00 72.44 307 PRO A N 1
ATOM 2519 C CA . PRO A 1 307 ? 6.190 -5.619 7.892 1.00 72.44 307 PRO A CA 1
ATOM 2520 C C . PRO A 1 307 ? 6.896 -5.804 6.538 1.00 72.44 307 PRO A C 1
ATOM 2522 O O . PRO A 1 307 ? 8.112 -5.800 6.511 1.00 72.44 307 PRO A O 1
ATOM 2525 N N . SER A 1 308 ? 6.174 -6.053 5.434 1.00 80.25 308 SER A N 1
ATOM 2526 C CA . SER A 1 308 ? 6.658 -6.322 4.060 1.00 80.25 308 SER A CA 1
ATOM 2527 C C . SER A 1 308 ? 7.800 -7.351 3.885 1.00 80.25 308 SER A C 1
ATOM 2529 O O . SER A 1 308 ? 8.069 -7.775 2.764 1.00 80.25 308 SER A O 1
ATOM 2531 N N . ARG A 1 309 ? 8.382 -7.919 4.953 1.00 84.38 309 ARG A N 1
ATOM 2532 C CA . ARG A 1 309 ? 9.449 -8.943 4.943 1.00 84.38 309 ARG A CA 1
ATOM 2533 C C . ARG A 1 309 ? 9.038 -10.229 4.237 1.00 84.38 309 ARG A C 1
ATOM 2535 O O . ARG A 1 309 ? 9.861 -10.944 3.671 1.00 84.38 309 ARG A O 1
ATOM 2542 N N . HIS A 1 310 ? 7.754 -10.582 4.288 1.00 81.56 310 HIS A N 1
ATOM 2543 C CA . HIS A 1 310 ? 7.252 -11.713 3.510 1.00 81.56 310 HIS A CA 1
ATOM 2544 C C . HIS A 1 310 ? 7.286 -11.418 2.008 1.00 81.56 310 HIS A C 1
ATOM 2546 O O . HIS A 1 310 ? 7.759 -12.255 1.248 1.00 81.56 310 HIS A O 1
ATOM 2552 N N . VAL A 1 311 ? 6.853 -10.224 1.601 1.00 81.50 311 VAL A N 1
ATOM 2553 C CA . VAL A 1 311 ? 6.901 -9.795 0.199 1.00 81.50 311 VAL A CA 1
ATOM 2554 C C . VAL A 1 311 ? 8.340 -9.676 -0.281 1.00 81.50 311 VAL A C 1
ATOM 2556 O O . VAL A 1 311 ? 8.655 -10.160 -1.359 1.00 81.50 311 VAL A O 1
ATOM 2559 N N . SER A 1 312 ? 9.229 -9.127 0.544 1.00 85.56 312 SER A N 1
ATOM 2560 C CA . SER A 1 312 ? 10.654 -9.028 0.227 1.00 85.56 312 SER A CA 1
ATOM 2561 C C . SER A 1 312 ? 11.269 -10.375 -0.147 1.00 85.56 312 SER A C 1
ATOM 2563 O O . SER A 1 312 ? 11.913 -10.506 -1.185 1.00 85.56 312 SER A O 1
ATOM 2565 N N . ARG A 1 313 ? 10.989 -11.412 0.655 1.00 86.12 313 ARG A N 1
ATOM 2566 C CA . ARG A 1 313 ? 11.432 -12.785 0.376 1.00 86.12 313 ARG A CA 1
ATOM 2567 C C . ARG A 1 313 ? 10.854 -13.326 -0.928 1.00 86.12 313 ARG A C 1
ATOM 2569 O O . ARG A 1 313 ? 11.560 -13.992 -1.673 1.00 86.12 313 ARG A O 1
ATOM 2576 N N . LEU A 1 314 ? 9.582 -13.044 -1.210 1.00 82.75 314 LEU A N 1
ATOM 2577 C CA . LEU A 1 314 ? 8.944 -13.451 -2.465 1.00 82.75 314 LEU A CA 1
ATOM 2578 C C . LEU A 1 314 ? 9.598 -12.769 -3.677 1.00 82.75 314 LEU A C 1
ATOM 2580 O O . LEU A 1 314 ? 9.848 -13.419 -4.688 1.00 82.75 314 LEU A O 1
ATOM 2584 N N . LEU A 1 315 ? 9.905 -11.479 -3.566 1.00 85.62 315 LEU A N 1
ATOM 2585 C CA . LEU A 1 315 ? 10.507 -10.682 -4.635 1.00 85.62 315 LEU A CA 1
ATOM 2586 C C . LEU A 1 315 ? 12.035 -10.792 -4.707 1.00 85.62 315 LEU A C 1
ATOM 2588 O O . LEU A 1 315 ? 12.635 -10.160 -5.574 1.00 85.62 315 LEU A O 1
ATOM 2592 N N . LYS A 1 316 ? 12.658 -11.589 -3.826 1.00 88.38 316 LYS A N 1
ATOM 2593 C CA . LYS A 1 316 ? 14.115 -11.764 -3.745 1.00 88.38 316 LYS A CA 1
ATOM 2594 C C . LYS A 1 316 ? 14.868 -10.435 -3.649 1.00 88.38 316 LYS A C 1
ATOM 2596 O O . LYS A 1 316 ? 15.865 -10.199 -4.331 1.00 88.38 316 LYS A O 1
ATOM 2601 N N . VAL A 1 317 ? 14.341 -9.509 -2.844 1.00 88.12 317 VAL A N 1
ATOM 2602 C CA . VAL A 1 317 ? 14.866 -8.135 -2.806 1.00 88.12 317 VAL A CA 1
ATOM 2603 C C . VAL A 1 317 ? 16.303 -8.112 -2.275 1.00 88.12 317 VAL A C 1
ATOM 2605 O O . VAL A 1 317 ? 17.123 -7.359 -2.788 1.00 88.12 317 VAL A O 1
ATOM 2608 N N . SER A 1 318 ? 16.642 -8.981 -1.316 1.00 87.25 318 SER A N 1
ATOM 2609 C CA . SER A 1 318 ? 18.015 -9.105 -0.806 1.00 87.25 318 SER A CA 1
ATOM 2610 C C . SER A 1 318 ? 18.994 -9.577 -1.885 1.00 87.25 318 SER A C 1
ATOM 2612 O O . SER A 1 318 ? 20.087 -9.026 -1.991 1.00 87.25 318 SER A O 1
ATOM 2614 N N . GLU A 1 319 ? 18.604 -10.538 -2.723 1.00 90.56 319 GLU A N 1
ATOM 2615 C CA . GLU A 1 319 ? 19.422 -11.000 -3.843 1.00 90.56 319 GLU A CA 1
ATOM 2616 C C . GLU A 1 319 ? 19.594 -9.906 -4.902 1.00 90.56 319 GLU A C 1
ATOM 2618 O O . GLU A 1 319 ? 20.708 -9.687 -5.372 1.00 90.56 319 GLU A O 1
ATOM 2623 N N . ASN A 1 320 ? 18.526 -9.170 -5.229 1.00 89.50 320 ASN A N 1
ATOM 2624 C CA . ASN A 1 320 ? 18.600 -8.035 -6.154 1.00 89.50 320 ASN A CA 1
ATOM 2625 C C . ASN A 1 320 ? 19.533 -6.930 -5.625 1.00 89.50 320 ASN A C 1
ATOM 2627 O O . ASN A 1 320 ? 20.257 -6.315 -6.407 1.00 89.50 320 ASN A O 1
ATOM 2631 N N . ILE A 1 321 ? 19.570 -6.710 -4.306 1.00 87.12 321 ILE A N 1
ATOM 2632 C CA . ILE A 1 321 ? 20.530 -5.796 -3.670 1.00 87.12 321 ILE A CA 1
ATOM 2633 C C . ILE A 1 321 ? 21.957 -6.330 -3.767 1.00 87.12 321 ILE A C 1
ATOM 2635 O O . ILE A 1 321 ? 22.858 -5.593 -4.160 1.00 87.12 321 ILE A O 1
ATOM 2639 N N . GLY A 1 322 ? 22.169 -7.618 -3.478 1.00 88.12 322 GLY A N 1
ATOM 2640 C CA . GLY A 1 322 ? 23.476 -8.264 -3.626 1.00 88.12 322 GLY A CA 1
ATOM 2641 C C . GLY A 1 322 ? 24.016 -8.221 -5.062 1.00 88.12 322 GLY A C 1
ATOM 2642 O O . GLY A 1 322 ? 25.226 -8.206 -5.263 1.00 88.12 322 GLY A O 1
ATOM 2643 N N . GLN A 1 323 ? 23.127 -8.146 -6.055 1.00 90.75 323 GLN A N 1
ATOM 2644 C CA . GLN A 1 323 ? 23.458 -7.970 -7.474 1.00 90.75 323 GLN A CA 1
ATOM 2645 C C . GLN A 1 323 ? 23.614 -6.499 -7.902 1.00 90.75 323 GLN A C 1
ATOM 2647 O O . GLN A 1 323 ? 23.882 -6.230 -9.070 1.00 90.75 323 GLN A O 1
ATOM 2652 N N . GLY A 1 324 ? 23.430 -5.538 -6.991 1.00 88.50 324 GLY A N 1
ATOM 2653 C CA . GLY A 1 324 ? 23.517 -4.106 -7.289 1.00 88.50 324 GLY A CA 1
ATOM 2654 C C . GLY A 1 324 ? 22.339 -3.544 -8.096 1.00 88.50 324 GLY A C 1
ATOM 2655 O O . GLY A 1 324 ? 22.437 -2.437 -8.620 1.00 88.50 324 GLY A O 1
ATOM 2656 N N . LEU A 1 325 ? 21.222 -4.275 -8.202 1.00 89.94 325 LEU A N 1
ATOM 2657 C CA . LEU A 1 325 ? 20.013 -3.857 -8.934 1.00 89.94 325 LEU A CA 1
ATOM 2658 C C . LEU A 1 325 ? 19.074 -2.977 -8.097 1.00 89.94 325 LEU A C 1
ATOM 2660 O O . LEU A 1 325 ? 18.110 -2.409 -8.618 1.00 89.94 325 LEU A O 1
ATOM 2664 N N . LEU A 1 326 ? 19.322 -2.902 -6.790 1.00 90.31 326 LEU A N 1
ATOM 2665 C CA . LEU A 1 326 ? 18.624 -2.055 -5.834 1.00 90.31 326 LEU A CA 1
ATOM 2666 C C . LEU A 1 326 ? 19.566 -1.765 -4.657 1.00 90.31 326 LEU A C 1
ATOM 2668 O O . LEU A 1 326 ? 20.414 -2.582 -4.326 1.00 90.31 326 LEU A O 1
ATOM 2672 N N . HIS A 1 327 ? 19.419 -0.617 -4.006 1.00 90.75 327 HIS A N 1
ATOM 2673 C CA . HIS A 1 327 ? 20.075 -0.340 -2.729 1.00 90.75 327 HIS A CA 1
ATOM 2674 C C . HIS A 1 327 ? 19.150 -0.647 -1.548 1.00 90.75 327 HIS A C 1
ATOM 2676 O O . HIS A 1 327 ? 19.556 -1.306 -0.598 1.00 90.75 327 HIS A O 1
ATOM 2682 N N . SER A 1 328 ? 17.903 -0.165 -1.601 1.00 90.62 328 SER A N 1
ATOM 2683 C CA . SER A 1 328 ? 16.910 -0.391 -0.548 1.00 90.62 328 SER A CA 1
ATOM 2684 C C . SER A 1 328 ? 15.474 -0.282 -1.067 1.00 90.62 328 SER A C 1
ATOM 2686 O O . SER A 1 328 ? 15.238 0.180 -2.187 1.00 90.62 328 SER A O 1
ATOM 2688 N N . ALA A 1 329 ? 14.513 -0.726 -0.258 1.00 90.19 329 ALA A N 1
ATOM 2689 C CA . ALA A 1 329 ? 13.090 -0.669 -0.558 1.00 90.19 329 ALA A CA 1
ATOM 2690 C C . ALA A 1 329 ? 12.255 -0.320 0.681 1.00 90.19 329 ALA A C 1
ATOM 2692 O O . ALA A 1 329 ? 12.555 -0.778 1.780 1.00 90.19 329 ALA A O 1
ATOM 2693 N N . LEU A 1 330 ? 11.162 0.418 0.480 1.00 90.69 330 LEU A N 1
ATOM 2694 C CA . LEU A 1 330 ? 10.147 0.711 1.492 1.00 90.69 330 LEU A CA 1
ATOM 2695 C C . LEU A 1 330 ? 8.744 0.429 0.971 1.00 90.69 330 LEU A C 1
ATOM 2697 O O . LEU A 1 330 ? 8.417 0.757 -0.171 1.00 90.69 330 LEU A O 1
ATOM 2701 N N . ASN A 1 331 ? 7.912 -0.146 1.835 1.00 90.50 331 ASN A N 1
ATOM 2702 C CA . ASN A 1 331 ? 6.473 -0.245 1.640 1.00 90.50 331 ASN A CA 1
ATOM 2703 C C . ASN A 1 331 ? 5.796 0.779 2.538 1.00 90.50 331 ASN A C 1
ATOM 2705 O O . ASN A 1 331 ? 6.052 0.809 3.735 1.00 90.50 331 ASN A O 1
ATOM 2709 N N . ILE A 1 332 ? 4.916 1.583 1.976 1.00 91.38 332 ILE A N 1
ATOM 2710 C CA . ILE A 1 332 ? 4.138 2.575 2.695 1.00 91.38 332 ILE A CA 1
ATOM 2711 C C . ILE A 1 332 ? 2.678 2.191 2.534 1.00 91.38 332 ILE A C 1
ATOM 2713 O O . ILE A 1 332 ? 2.160 2.210 1.424 1.00 91.38 332 ILE A O 1
ATOM 2717 N N . GLU A 1 333 ? 2.015 1.861 3.634 1.00 90.06 333 GLU A N 1
ATOM 2718 C CA . GLU A 1 333 ? 0.557 1.799 3.690 1.00 90.06 333 GLU A CA 1
ATOM 2719 C C . GLU A 1 333 ? 0.059 3.120 4.287 1.00 90.06 333 GLU A C 1
ATOM 2721 O O . GLU A 1 333 ? 0.565 3.566 5.320 1.00 90.06 333 GLU A O 1
ATOM 2726 N N . CYS A 1 334 ? -0.906 3.764 3.635 1.00 90.81 334 CYS A N 1
ATOM 2727 C CA . CYS A 1 334 ? -1.455 5.043 4.075 1.00 90.81 334 CYS A CA 1
ATOM 2728 C C . CYS A 1 334 ? -2.982 5.006 4.113 1.00 90.81 334 CYS A C 1
ATOM 2730 O O . CYS A 1 334 ? -3.637 4.401 3.263 1.00 90.81 334 CYS A O 1
ATOM 2732 N N . SER A 1 335 ? -3.573 5.713 5.074 1.00 90.81 335 SER A N 1
ATOM 2733 C CA . SER A 1 335 ? -5.024 5.856 5.130 1.00 90.81 335 SER A CA 1
ATOM 2734 C C . SER A 1 335 ? -5.572 6.553 3.882 1.00 90.81 335 SER A C 1
ATOM 2736 O O . SER A 1 335 ? -5.111 7.632 3.498 1.00 90.81 335 SER A O 1
ATOM 2738 N N . LYS A 1 336 ? -6.637 5.989 3.300 1.00 89.75 336 LYS A N 1
ATOM 2739 C CA . LYS A 1 336 ? -7.365 6.606 2.180 1.00 89.75 336 LYS A CA 1
ATOM 2740 C C . LYS A 1 336 ? -7.949 7.973 2.503 1.00 89.75 336 LYS A C 1
ATOM 2742 O O . LYS A 1 336 ? -8.020 8.809 1.608 1.00 89.75 336 LYS A O 1
ATOM 2747 N N . VAL A 1 337 ? -8.354 8.199 3.755 1.00 91.88 337 VAL A N 1
ATOM 2748 C CA . VAL A 1 337 ? -8.882 9.499 4.196 1.00 91.88 337 VAL A CA 1
ATOM 2749 C C . VAL A 1 337 ? -7.822 10.570 3.964 1.00 91.88 337 VAL A C 1
ATOM 2751 O O . VAL A 1 337 ? -8.087 11.573 3.309 1.00 91.88 337 VAL A O 1
ATOM 2754 N N . TYR A 1 338 ? -6.587 10.318 4.393 1.00 93.12 338 TYR A N 1
ATOM 2755 C CA . TYR A 1 338 ? -5.516 11.293 4.230 1.00 93.12 338 TYR A CA 1
ATOM 2756 C C . TYR A 1 338 ? -5.020 11.398 2.790 1.00 93.12 338 TYR A C 1
ATOM 2758 O O . TYR A 1 338 ? -4.763 12.506 2.335 1.00 93.12 338 TYR A O 1
ATOM 2766 N N . LEU A 1 339 ? -4.943 10.290 2.046 1.00 92.31 339 LEU A N 1
ATOM 2767 C CA . LEU A 1 339 ? -4.581 10.347 0.624 1.00 92.31 339 LEU A CA 1
ATOM 2768 C C . LEU A 1 339 ? -5.561 11.206 -0.185 1.00 92.31 339 LEU A C 1
ATOM 2770 O O . LEU A 1 339 ? -5.147 11.951 -1.067 1.00 92.31 339 LEU A O 1
ATOM 2774 N N . ALA A 1 340 ? -6.856 11.125 0.129 1.00 91.38 340 ALA A N 1
ATOM 2775 C CA . ALA A 1 340 ? -7.886 11.888 -0.565 1.00 91.38 340 ALA A CA 1
ATOM 2776 C C . ALA A 1 340 ? -7.953 13.359 -0.120 1.00 91.38 340 ALA A C 1
ATOM 2778 O O . ALA A 1 340 ? -8.238 14.236 -0.937 1.00 91.38 340 ALA A O 1
ATOM 2779 N N . ARG A 1 341 ? -7.754 13.630 1.177 1.00 93.19 341 ARG A N 1
ATOM 2780 C CA . ARG A 1 341 ? -8.025 14.941 1.793 1.00 93.19 341 ARG A CA 1
ATOM 2781 C C . ARG A 1 341 ? -6.779 15.801 1.997 1.00 93.19 341 ARG A C 1
ATOM 2783 O O . ARG A 1 341 ? -6.874 17.014 1.870 1.00 93.19 341 ARG A O 1
ATOM 2790 N N . GLU A 1 342 ? -5.636 15.185 2.283 1.00 94.25 342 GLU A N 1
ATOM 2791 C CA . GLU A 1 342 ? -4.360 15.843 2.599 1.00 94.25 342 GLU A CA 1
ATOM 2792 C C . GLU A 1 342 ? -3.181 15.208 1.818 1.00 94.25 342 GLU A C 1
ATOM 2794 O O . GLU A 1 342 ? -2.170 14.825 2.416 1.00 94.25 342 GLU A O 1
ATOM 2799 N N . PRO A 1 343 ? -3.255 15.074 0.477 1.00 93.81 343 PRO A N 1
ATOM 2800 C CA . PRO A 1 343 ? -2.194 14.431 -0.301 1.00 93.81 343 PRO A CA 1
ATOM 2801 C C . PRO A 1 343 ? -0.844 15.155 -0.185 1.00 93.81 343 PRO A C 1
ATOM 2803 O O . PRO A 1 343 ? 0.198 14.500 -0.211 1.00 93.81 343 PRO A O 1
ATOM 2806 N N . GLU A 1 344 ? -0.839 16.482 -0.004 1.00 95.12 344 GLU A N 1
ATOM 2807 C CA . GLU A 1 344 ? 0.382 17.246 0.263 1.00 95.12 344 GLU A CA 1
ATOM 2808 C C . GLU A 1 344 ? 1.049 16.834 1.589 1.00 95.12 344 GLU A C 1
ATOM 2810 O O . GLU A 1 344 ? 2.248 16.562 1.588 1.00 95.12 344 GLU A O 1
ATOM 2815 N N . LEU A 1 345 ? 0.288 16.697 2.689 1.00 94.50 345 LEU A N 1
ATOM 2816 C CA . LEU A 1 345 ? 0.815 16.217 3.980 1.00 94.50 345 LEU A CA 1
ATOM 2817 C C . LEU A 1 345 ? 1.486 14.854 3.829 1.00 94.50 345 LEU A C 1
ATOM 2819 O O . LEU A 1 345 ? 2.590 14.638 4.323 1.00 94.50 345 LEU A O 1
ATOM 2823 N N . ILE A 1 346 ? 0.803 13.934 3.148 1.00 94.62 346 ILE A N 1
ATOM 2824 C CA . ILE A 1 346 ? 1.315 12.584 2.943 1.00 94.62 346 ILE A CA 1
ATOM 2825 C C . ILE A 1 346 ? 2.592 12.638 2.108 1.00 94.62 346 ILE A C 1
ATOM 2827 O O . ILE A 1 346 ? 3.581 12.017 2.490 1.00 94.62 346 ILE A O 1
ATOM 2831 N N . SER A 1 347 ? 2.624 13.431 1.035 1.00 95.88 347 SER A N 1
ATOM 2832 C CA . SER A 1 347 ? 3.840 13.585 0.234 1.00 95.88 347 SER A CA 1
ATOM 2833 C C . SER A 1 347 ? 5.011 14.176 1.029 1.00 95.88 347 SER A C 1
ATOM 2835 O O . SER A 1 347 ? 6.129 13.682 0.901 1.00 95.88 347 SER A O 1
ATOM 2837 N N . ASP A 1 348 ? 4.758 15.155 1.906 1.00 95.81 348 ASP A N 1
ATOM 2838 C CA . ASP A 1 348 ? 5.779 15.755 2.772 1.00 95.81 348 ASP A CA 1
ATOM 2839 C C . ASP A 1 348 ? 6.369 14.708 3.727 1.00 95.81 348 ASP A C 1
ATOM 2841 O O . ASP A 1 348 ? 7.589 14.582 3.831 1.00 95.81 348 ASP A O 1
ATOM 2845 N N . ILE A 1 349 ? 5.509 13.913 4.378 1.00 95.06 349 ILE A N 1
ATOM 2846 C CA . ILE A 1 349 ? 5.934 12.827 5.271 1.00 95.06 349 ILE A CA 1
ATOM 2847 C C . ILE A 1 349 ? 6.783 11.806 4.505 1.00 95.06 349 ILE A C 1
ATOM 2849 O O . ILE A 1 349 ? 7.853 11.428 4.977 1.00 95.06 349 ILE A O 1
ATOM 2853 N N . VAL A 1 350 ? 6.347 11.368 3.318 1.00 95.44 350 VAL A N 1
ATOM 2854 C CA . VAL A 1 350 ? 7.094 10.390 2.509 1.00 95.44 350 VAL A CA 1
ATOM 2855 C C . VAL A 1 350 ? 8.466 10.919 2.092 1.00 95.44 350 VAL A C 1
ATOM 2857 O O . VAL A 1 350 ? 9.459 10.191 2.171 1.00 95.44 350 VAL A O 1
ATOM 2860 N N . LEU A 1 351 ? 8.538 12.171 1.638 1.00 95.69 351 LEU A N 1
ATOM 2861 C CA . LEU A 1 351 ? 9.796 12.793 1.228 1.00 95.69 351 LEU A CA 1
ATOM 2862 C C . LEU A 1 351 ? 10.761 12.943 2.404 1.00 95.69 351 LEU A C 1
ATOM 2864 O O . LEU A 1 351 ? 11.954 12.684 2.245 1.00 95.69 351 LEU A O 1
ATOM 2868 N N . ASP A 1 352 ? 10.248 13.279 3.584 1.00 94.94 352 ASP A N 1
ATOM 2869 C CA . ASP A 1 352 ? 11.042 13.323 4.804 1.00 94.94 352 ASP A CA 1
ATOM 2870 C C . ASP A 1 352 ? 11.524 11.932 5.238 1.00 94.94 352 ASP A C 1
ATOM 2872 O O . ASP A 1 352 ? 12.695 11.791 5.571 1.00 94.94 352 ASP A O 1
ATOM 2876 N N . ILE A 1 353 ? 10.687 10.885 5.177 1.00 92.81 353 ILE A N 1
ATOM 2877 C CA . ILE A 1 353 ? 11.122 9.494 5.435 1.00 92.81 353 ILE A CA 1
ATOM 2878 C C . ILE A 1 353 ? 12.290 9.142 4.515 1.00 92.81 353 ILE A C 1
ATOM 2880 O O . ILE A 1 353 ? 13.319 8.639 4.962 1.00 92.81 353 ILE A O 1
ATOM 2884 N N . LYS A 1 354 ? 12.139 9.427 3.217 1.00 93.12 354 LYS A N 1
ATOM 2885 C CA . LYS A 1 354 ? 13.181 9.176 2.223 1.00 93.12 354 LYS A CA 1
ATOM 2886 C C . LYS A 1 354 ? 14.459 9.943 2.558 1.00 93.12 354 LYS A C 1
ATOM 2888 O O . LYS A 1 354 ? 15.541 9.375 2.448 1.00 93.12 354 LYS A O 1
ATOM 2893 N N . LYS A 1 355 ? 14.339 11.204 2.977 1.00 92.88 355 LYS A N 1
ATOM 2894 C CA . LYS A 1 355 ? 15.479 12.039 3.354 1.00 92.88 355 LYS A CA 1
ATOM 2895 C C . LYS A 1 355 ? 16.218 11.474 4.567 1.00 92.88 355 LYS A C 1
ATOM 2897 O O . LYS A 1 355 ? 17.427 11.308 4.502 1.00 92.88 355 LYS A O 1
ATOM 2902 N N . GLU A 1 356 ? 15.496 11.154 5.638 1.00 92.06 356 GLU A N 1
ATOM 2903 C CA . GLU A 1 356 ? 16.079 10.631 6.881 1.00 92.06 356 GLU A CA 1
ATOM 2904 C C . GLU A 1 356 ? 16.749 9.264 6.699 1.00 92.06 356 GLU A C 1
ATOM 2906 O O . GLU A 1 356 ? 17.656 8.936 7.453 1.00 92.06 356 GLU A O 1
ATOM 2911 N N . LEU A 1 357 ? 16.297 8.454 5.736 1.00 90.56 357 LEU A N 1
ATOM 2912 C CA . LEU A 1 357 ? 16.798 7.088 5.557 1.00 90.56 357 LEU A CA 1
ATOM 2913 C C . LEU A 1 357 ? 17.813 6.935 4.419 1.00 90.56 357 LEU A C 1
ATOM 2915 O O . LEU A 1 357 ? 18.576 5.969 4.422 1.00 90.56 357 LEU A O 1
ATOM 2919 N N . PHE A 1 358 ? 17.803 7.817 3.414 1.00 90.25 358 PHE A N 1
ATOM 2920 C CA . PHE A 1 358 ? 18.531 7.564 2.164 1.00 90.25 358 PHE A CA 1
ATOM 2921 C C . PHE A 1 358 ? 19.343 8.736 1.606 1.00 90.25 358 PHE A C 1
ATOM 2923 O O . PHE A 1 358 ? 20.128 8.486 0.690 1.00 90.25 358 PHE A O 1
ATOM 2930 N N . ASP A 1 359 ? 19.185 9.961 2.120 1.00 85.25 359 ASP A N 1
ATOM 2931 C CA . ASP A 1 359 ? 19.860 11.160 1.582 1.00 85.25 359 ASP A CA 1
ATOM 2932 C C . ASP A 1 359 ? 21.151 11.550 2.321 1.00 85.25 359 ASP A C 1
ATOM 2934 O O . ASP A 1 359 ? 21.651 12.659 2.126 1.00 85.25 359 ASP A O 1
ATOM 2938 N N . GLU A 1 360 ? 21.696 10.646 3.138 1.00 66.25 360 GLU A N 1
ATOM 2939 C CA . GLU A 1 360 ? 23.032 10.780 3.741 1.00 66.25 360 GLU A CA 1
ATOM 2940 C C . GLU A 1 360 ? 24.166 10.408 2.779 1.00 66.25 360 GLU A C 1
ATOM 2942 O O . GLU A 1 360 ? 24.099 9.314 2.150 1.00 66.25 360 GLU A O 1
#

Solvent-accessible surface area (backbone atoms only — not comparable to full-atom values): 18960 Å² total; per-residue (Å²): 135,85,44,44,41,57,53,99,74,22,28,63,76,52,74,33,73,75,43,54,73,52,29,42,84,75,46,80,56,73,35,36,37,34,31,35,30,76,85,54,28,30,31,40,34,48,30,37,22,23,66,54,62,66,49,84,41,63,88,72,61,33,47,27,43,47,96,71,56,47,86,73,54,71,70,54,18,39,49,39,44,75,39,47,90,60,20,50,38,27,55,78,41,31,60,39,44,35,50,36,16,96,45,71,66,53,39,50,52,46,47,50,53,51,53,56,57,46,49,76,65,53,41,79,69,45,21,37,32,30,35,17,47,21,15,58,86,76,77,67,73,62,42,100,67,44,68,58,51,82,52,64,39,28,30,27,24,54,53,28,41,48,49,36,48,74,66,58,80,66,76,36,89,48,25,33,42,39,35,34,40,20,50,61,82,42,70,36,50,29,29,41,6,33,37,74,66,52,55,67,68,59,52,51,51,47,40,57,53,48,29,68,74,43,40,74,72,53,48,77,50,32,66,61,39,52,50,52,29,44,51,52,51,50,54,49,54,53,48,43,32,73,78,66,75,48,60,39,49,80,64,29,57,78,76,23,46,32,59,19,50,52,48,52,48,52,50,53,51,40,41,77,73,74,36,80,81,92,54,66,44,71,68,51,52,53,50,48,56,62,60,50,77,85,56,84,55,54,44,54,41,67,43,65,86,51,40,40,40,69,37,22,63,50,61,40,46,67,59,39,32,76,69,58,27,33,70,46,46,39,39,35,39,30,20,45,62,46,37,70,74,39,32,66,61,54,23,52,52,52,50,48,52,47,44,74,75,63,70,122

Foldseek 3Di:
DFQFDAPPLQFTDGGDPVLVVQWDWDDDALAKTWIAGPVRAAIEIEGQAALADPCPPVVSLYQHDLPLFFLDDPVVLCVLQVCVVVLLLPSVSSNCVSSNDNDPVSNVSSVVVHVVRCPVLQDQDQYEYQYEYFHDPCPDDADLSRNDSSQRGFGLQSRLSSLLRSPPPDHRPFREYEYEGEGQQALAQKEKAFLVQFDPVLLVVLLVVLQVVCQVVVQVCNQVSLVSNLVVLLVLLVSCCVVQVFLDLVSSVVPGPPSSVSSVSLQLNLVVQVQHPPDRDSVSSVVSSVVSNPDGHRHYHYCRRPNSNVSSVRVVVVVSCVVSSGVGYMYMYGHPSCSVPPSVSVSVSVNSSCCSRRVD

Mean predicted aligned error: 5.66 Å

Secondary structure (DSSP, 8-state):
---EEE-TT--EEEE-HHHHHHEEEEEE-SSEEEEEETTSSEEEEEEE--SS--TT-GGGT-----TT-PPPPHHHHHHHHHHHHHHTT-HHHHTTGGG--SSHHHHHHHHHHHHHHHHTTS-SS--EEEEEEE-----PPP-SS-S-GGGSS--SHHHHHHHHHHH--S--SS-EEEEEE--SS--SSEEEE-TTTS-HHHHHHHHHHHHHHHHHHHHTTHHHHHHHHHHHHHHHHHHHHHHHS---HHHHTTT-HHHHHHHHHHHHHHHHTT---SS--HHHHHHHHHGGGGPPPPSEEESSS---HHHHHHHTHHHHHHTTS-SEEEEEEE-HHHHHH-HHHHHHHHHHHHHHHH--

Radius of gyration: 19.99 Å; Cα contacts (8 Å, |Δi|>4): 673; chains: 1; bounding box: 48×46×51 Å

pLDDT: mean 86.1, std 10.55, range [48.84, 97.62]

Sequence (360 aa):
MKLVYEDEHGAYRGVRTEFLKKFVLKESNPNFEVYDARDNNNRFIAAKCSRIPDDEDLAAGRYGIDFNRAKPTFQEALRYKVVLPRALESLQWISNMAFAAATRQEYNRKSSVWESFYSYIWGSELKIIWVTPHSGDVTRPPDDLLPYPKTHIDSFTAGVAALCAFNNNNKAAKRVMIAIHSPNLFLTTFDIGDFGIVNEKELTIAAKKLERKYHERAQILADELKQTFSFEAMRWLKYIYKTRGTLDPKRLNRVSTADRRRVEQIVKELKLYGQEIGEFKKEKFNKAIRNLKETEVPVITCNYLFPSRHVSRLLKVSENIGQGLLHSALNIECSKVYLAREPELISDIVLDIKKELFDE